Protein AF-A0A3N5WS28-F1 (afdb_monomer)

pLDDT: mean 91.76, std 9.55, range [52.03, 98.69]

Solvent-accessible surface area (backbone atoms only — not comparable to full-atom values): 15129 Å² total; per-residue (Å²): 133,79,56,65,75,48,49,51,55,49,41,41,44,72,74,66,60,44,52,56,59,58,51,8,62,78,66,76,48,53,44,72,55,41,54,57,47,50,54,53,36,52,54,52,48,56,50,42,40,65,71,79,34,36,69,59,28,30,76,72,63,78,34,68,86,68,64,78,63,69,38,82,43,96,45,47,24,65,53,67,34,81,46,50,20,30,33,35,80,40,80,55,82,99,65,24,27,41,38,33,26,34,62,82,78,32,72,53,89,85,51,65,73,47,71,48,59,38,79,29,62,54,47,30,71,70,39,66,88,55,87,50,70,66,66,37,50,54,49,47,30,51,53,48,31,55,53,52,50,52,22,51,75,67,43,34,40,61,33,65,75,81,55,50,83,25,61,56,41,74,41,70,55,88,62,82,59,96,41,97,73,52,63,50,41,29,40,41,37,55,31,94,86,76,71,51,67,52,72,44,38,49,65,54,55,51,54,19,34,70,63,46,46,48,52,39,69,78,31,48,41,14,28,45,50,78,71,40,82,45,77,53,97,92,36,65,22,32,40,36,41,39,37,28,69,92,54,90,47,38,34,39,40,32,18,37,65,86,58,63,48,76,79,46,78,50,56,82,51,93,128

Sequence (271 aa):
CLPEQTAQLLVERYIHESAPAEIAEKMGLKTGAVAVRLQRARLSLRRLLRTHLQAEAQAFGLLPLESSAWEETRIWCPTCGQGRLLGLYHKAPPDPRFALRCPHCHPDLETIMAGVDLALPYYASLLGSVKTYRPAYNRLLTGLAAFYSQALQTRSAGCLACGRPVVIHVTRQAERPRSPVQEPIGIRIHCSACDWATNTSLRGLVMALPEAQRFWRENPRMRAHPAQEIEFQGAPAYITRLESLPGAAEMAVISRRDTLAPVSVQANVPL

Foldseek 3Di:
DDPPLLVVLCCCCPVVVDDLVVSCVVVVHDSVVSVVSPVVSVVVVVVCCVPPVVVVCLVVVVDPVDDLDQQFAPFQDQAQLPGTWGWRAACDPPWGKTFIADCVQPVDPVDTPDMDGCVQPQLCVQCVPPDGNPVSVLSVLQVVLVQLQVCLVVQWGQDSRPGDIWGKDFFQQPDDDPGPNDARTWIKIADPPPRDIDIDHLVSNVCSDPVNVVLCVVQSRKHKDHWDWDQDPNAIWIKIKIARPVDGKIKIWIAGPRRSHTDDIDIPDDD

Nearest PDB structures (foldseek):
  5l33-assembly1_A  TM=4.127E-01  e=1.079E+00  synthetic construct
  8chu-assembly1_B  TM=4.804E-01  e=2.032E+00  Homo sapiens
  5boi-assembly1_A  TM=3.311E-01  e=1.358E+00  Priestia megaterium QM B1551
  2lex-assembly1_A  TM=5.030E-01  e=3.219E+00  Arabidopsis thaliana
  1omo-assembly1_A  TM=3.588E-01  e=4.815E+00  Archaeoglobus fulgidus

Structure (mmCIF, N/CA/C/O backbone):
data_AF-A0A3N5WS28-F1
#
_entry.id   AF-A0A3N5WS28-F1
#
loop_
_atom_site.group_PDB
_atom_site.id
_atom_site.type_symbol
_atom_site.label_atom_id
_atom_site.label_alt_id
_atom_site.label_comp_id
_atom_site.label_asym_id
_atom_site.label_entity_id
_atom_site.label_seq_id
_atom_site.pdbx_PDB_ins_code
_atom_site.Cartn_x
_atom_site.Cartn_y
_atom_site.Cartn_z
_atom_site.occupancy
_atom_site.B_iso_or_equiv
_atom_site.auth_seq_id
_atom_site.auth_comp_id
_atom_site.auth_asym_id
_atom_site.auth_atom_id
_atom_site.pdbx_PDB_model_num
ATOM 1 N N . CYS A 1 1 ? 32.652 -5.798 -7.031 1.00 79.75 1 CYS A N 1
ATOM 2 C CA . CYS A 1 1 ? 32.792 -7.122 -7.674 1.00 79.75 1 CYS A CA 1
ATOM 3 C C . CYS A 1 1 ? 32.136 -8.203 -6.820 1.00 79.75 1 CYS A C 1
ATOM 5 O O . CYS A 1 1 ? 32.148 -8.080 -5.599 1.00 79.75 1 CYS A O 1
ATOM 7 N N . LEU A 1 2 ? 31.527 -9.218 -7.444 1.00 87.00 2 LEU A N 1
ATOM 8 C CA . LEU A 1 2 ? 31.035 -10.412 -6.743 1.00 87.00 2 LEU A CA 1
ATOM 9 C C . LEU A 1 2 ? 32.231 -11.269 -6.291 1.00 87.00 2 LEU A C 1
ATOM 11 O O . LEU A 1 2 ? 33.174 -11.397 -7.070 1.00 87.00 2 LEU A O 1
ATOM 15 N N . PRO A 1 3 ? 32.214 -11.870 -5.087 1.00 93.50 3 PRO A N 1
ATOM 16 C CA . PRO A 1 3 ? 33.228 -12.848 -4.701 1.00 93.50 3 PRO A CA 1
ATOM 17 C C . PRO A 1 3 ? 33.232 -14.040 -5.663 1.00 93.50 3 PRO A C 1
ATOM 19 O O . PRO A 1 3 ? 32.162 -14.501 -6.063 1.00 93.50 3 PRO A O 1
ATOM 22 N N . GLU A 1 4 ? 34.407 -14.581 -5.974 1.00 94.19 4 GLU A N 1
ATOM 23 C CA . GLU A 1 4 ? 34.592 -15.664 -6.952 1.00 94.19 4 GLU A CA 1
ATOM 24 C C . GLU A 1 4 ? 33.700 -16.881 -6.666 1.00 94.19 4 GLU A C 1
ATOM 26 O O . GLU A 1 4 ? 32.927 -17.307 -7.519 1.00 94.19 4 GLU A O 1
ATOM 31 N N . GLN A 1 5 ? 33.670 -17.350 -5.414 1.00 94.00 5 GLN A N 1
ATOM 32 C CA . GLN A 1 5 ? 32.790 -18.452 -5.003 1.00 94.00 5 GLN A CA 1
ATOM 33 C C . GLN A 1 5 ? 31.296 -18.147 -5.216 1.00 94.00 5 GLN A C 1
ATOM 35 O O . GLN A 1 5 ? 30.502 -19.053 -5.448 1.00 94.00 5 GLN A O 1
ATOM 40 N N . THR A 1 6 ? 30.886 -16.878 -5.118 1.00 93.50 6 THR A N 1
ATOM 41 C CA . THR A 1 6 ? 29.493 -16.460 -5.358 1.00 93.50 6 THR A CA 1
ATOM 42 C C . THR A 1 6 ? 29.181 -16.426 -6.853 1.00 93.50 6 THR A C 1
ATOM 44 O O . THR A 1 6 ? 28.080 -16.806 -7.250 1.00 93.50 6 THR A O 1
ATOM 47 N N . ALA A 1 7 ? 30.141 -15.991 -7.674 1.00 94.62 7 ALA A N 1
ATOM 48 C CA . ALA A 1 7 ? 30.024 -15.998 -9.128 1.00 94.62 7 ALA A CA 1
ATOM 49 C C . ALA A 1 7 ? 29.949 -17.433 -9.671 1.00 94.62 7 ALA A C 1
ATOM 51 O O . ALA A 1 7 ? 29.009 -17.741 -10.400 1.00 94.62 7 ALA A O 1
ATOM 52 N N . GLN A 1 8 ? 30.842 -18.327 -9.227 1.00 96.94 8 GLN A N 1
ATOM 53 C CA . GLN A 1 8 ? 30.841 -19.742 -9.622 1.00 96.94 8 GLN A CA 1
ATOM 54 C C . GLN A 1 8 ? 29.490 -20.407 -9.332 1.00 96.94 8 GLN A C 1
ATOM 56 O O . GLN A 1 8 ? 28.931 -21.106 -10.166 1.00 96.94 8 GLN A O 1
ATOM 61 N N . LEU A 1 9 ? 28.912 -20.118 -8.167 1.00 97.06 9 LEU A N 1
ATOM 62 C CA . LEU A 1 9 ? 27.634 -20.678 -7.733 1.00 97.06 9 LEU A CA 1
ATOM 63 C C . LEU A 1 9 ? 26.455 -20.201 -8.612 1.00 97.06 9 LEU A C 1
ATOM 65 O O . LEU A 1 9 ? 25.509 -20.955 -8.847 1.00 97.06 9 LEU A O 1
ATOM 69 N N . LEU A 1 10 ? 26.514 -18.971 -9.140 1.00 95.94 10 LEU A N 1
ATOM 70 C CA . LEU A 1 10 ? 25.556 -18.473 -10.135 1.00 95.94 10 LEU A CA 1
ATOM 71 C C . LEU A 1 10 ? 25.775 -19.116 -11.511 1.00 95.94 10 LEU A C 1
ATOM 73 O O . LEU A 1 10 ? 24.789 -19.476 -12.150 1.00 95.94 10 LEU A O 1
ATOM 77 N N . VAL A 1 11 ? 27.031 -19.292 -11.937 1.00 96.88 11 VAL A N 1
ATOM 78 C CA . VAL A 1 11 ? 27.392 -19.946 -13.208 1.00 96.88 11 VAL A CA 1
ATOM 79 C C . VAL A 1 11 ? 26.905 -21.393 -13.230 1.00 96.88 11 VAL A C 1
ATOM 81 O O . VAL A 1 11 ? 26.148 -21.762 -14.124 1.00 96.88 11 VAL A O 1
ATOM 84 N N . GLU A 1 12 ? 27.223 -22.187 -12.207 1.00 97.62 12 GLU A N 1
ATOM 85 C CA . GLU A 1 12 ? 26.754 -23.576 -12.110 1.00 97.62 12 GLU A CA 1
ATOM 86 C C . GLU A 1 12 ? 25.227 -23.667 -12.195 1.00 97.62 12 GLU A C 1
ATOM 88 O O . GLU A 1 12 ? 24.684 -24.517 -12.895 1.00 97.62 12 GLU A O 1
ATOM 93 N N . ARG A 1 13 ? 24.510 -22.758 -11.522 1.00 97.31 13 ARG A N 1
ATOM 94 C CA . ARG A 1 13 ? 23.047 -22.821 -11.489 1.00 97.31 13 ARG A CA 1
ATOM 95 C C . ARG A 1 13 ? 22.374 -22.368 -12.782 1.00 97.31 13 ARG A C 1
ATOM 97 O O . ARG A 1 13 ? 21.308 -22.890 -13.097 1.00 97.31 13 ARG A O 1
ATOM 104 N N . TYR A 1 14 ? 22.905 -21.349 -13.448 1.00 94.00 14 TYR A N 1
ATOM 105 C CA . TYR A 1 14 ? 22.198 -20.650 -14.529 1.00 94.00 14 TYR A CA 1
ATOM 106 C C . TYR A 1 14 ? 22.827 -20.803 -15.907 1.00 94.00 14 TYR A C 1
ATOM 108 O O . TYR A 1 14 ? 22.150 -20.542 -16.893 1.00 94.00 14 TYR A O 1
ATOM 116 N N . ILE A 1 15 ? 24.096 -21.198 -15.972 1.00 95.69 15 ILE A N 1
ATOM 117 C CA . ILE A 1 15 ? 24.800 -21.480 -17.224 1.00 95.69 15 ILE A CA 1
ATOM 118 C C . ILE A 1 15 ? 24.926 -22.990 -17.418 1.00 95.69 15 ILE A C 1
ATOM 120 O O . ILE A 1 15 ? 24.654 -23.490 -18.501 1.00 95.69 15 ILE A O 1
ATOM 124 N N . HIS A 1 16 ? 25.291 -23.727 -16.364 1.00 96.81 16 HIS A N 1
ATOM 125 C CA . HIS A 1 16 ? 25.385 -25.193 -16.409 1.00 96.81 16 HIS A CA 1
ATOM 126 C C . HIS A 1 16 ? 24.110 -25.907 -15.945 1.00 96.81 16 HIS A C 1
ATOM 128 O O . HIS A 1 16 ? 24.089 -27.132 -15.893 1.00 96.81 16 HIS A O 1
ATOM 134 N N . GLU A 1 17 ? 23.074 -25.148 -15.572 1.00 96.00 17 GLU A N 1
ATOM 135 C CA . GLU A 1 17 ? 21.758 -25.639 -15.130 1.00 96.00 17 GLU A CA 1
ATOM 136 C C . GLU A 1 17 ? 21.785 -26.685 -13.999 1.00 96.00 17 GLU A C 1
ATOM 138 O O . GLU A 1 17 ? 20.782 -27.349 -13.731 1.00 96.00 17 GLU A O 1
ATOM 143 N N . SER A 1 18 ? 22.898 -26.791 -13.265 1.00 97.56 18 SER A N 1
ATOM 144 C CA . SER A 1 18 ? 23.103 -27.840 -12.268 1.00 97.56 18 SER A CA 1
ATOM 145 C C . SER A 1 18 ? 22.068 -27.757 -11.143 1.00 97.56 18 SER A C 1
ATOM 147 O O . SER A 1 18 ? 21.626 -26.671 -10.715 1.00 97.56 18 SER A O 1
ATOM 149 N N . ALA A 1 19 ? 21.657 -28.918 -10.641 1.00 96.88 19 ALA A N 1
ATOM 150 C CA . ALA A 1 19 ? 20.737 -29.009 -9.519 1.00 96.88 19 ALA A CA 1
ATOM 151 C C . ALA A 1 19 ? 21.426 -28.543 -8.219 1.00 96.88 19 ALA A C 1
ATOM 153 O O . ALA A 1 19 ? 22.633 -28.725 -8.054 1.00 96.88 19 ALA A O 1
ATOM 154 N N . PRO A 1 20 ? 20.694 -27.989 -7.231 1.00 94.44 20 PRO A N 1
ATOM 155 C CA . PRO A 1 20 ? 21.300 -27.549 -5.971 1.00 94.44 20 PRO A CA 1
ATOM 156 C C . PRO A 1 20 ? 22.109 -28.627 -5.233 1.00 94.44 20 PRO A C 1
ATOM 158 O O . PRO A 1 20 ? 23.029 -28.277 -4.501 1.00 94.44 20 PRO A O 1
ATOM 161 N N . ALA A 1 21 ? 21.768 -29.909 -5.408 1.00 97.31 21 ALA A N 1
ATOM 162 C CA . ALA A 1 21 ? 22.507 -31.032 -4.834 1.00 97.31 21 ALA A CA 1
ATOM 163 C C . ALA A 1 21 ? 23.866 -31.253 -5.524 1.00 97.31 21 ALA A C 1
ATOM 165 O O . ALA A 1 21 ? 24.872 -31.388 -4.839 1.00 97.31 21 ALA A O 1
ATOM 166 N N . GLU A 1 22 ? 23.917 -31.184 -6.854 1.00 97.56 22 GLU A N 1
ATOM 167 C CA . GLU A 1 22 ? 25.159 -31.306 -7.636 1.00 97.56 22 GLU A CA 1
ATOM 168 C C . GLU A 1 22 ? 26.108 -30.138 -7.346 1.00 97.56 22 GLU A C 1
ATOM 170 O O . GLU A 1 22 ? 27.308 -30.321 -7.159 1.00 97.56 22 GLU A O 1
ATOM 175 N N . ILE A 1 23 ? 25.561 -28.922 -7.228 1.00 97.69 23 ILE A N 1
ATOM 176 C CA . ILE A 1 23 ? 26.330 -27.736 -6.822 1.00 97.69 23 ILE A CA 1
ATOM 177 C C . ILE A 1 23 ? 26.887 -27.925 -5.405 1.00 97.69 23 ILE A C 1
ATOM 179 O O . ILE A 1 23 ? 28.019 -27.535 -5.121 1.00 97.69 23 ILE A O 1
ATOM 183 N N . ALA A 1 24 ? 26.092 -28.508 -4.502 1.00 97.50 24 ALA A N 1
ATOM 184 C CA . ALA A 1 24 ? 26.508 -28.764 -3.130 1.00 97.50 24 ALA A CA 1
ATOM 185 C C . ALA A 1 24 ? 27.681 -29.748 -3.081 1.00 97.50 24 ALA A C 1
ATOM 187 O O . ALA A 1 24 ? 28.670 -29.464 -2.410 1.00 97.50 24 ALA A O 1
ATOM 188 N N . GLU A 1 25 ? 27.606 -30.837 -3.844 1.00 97.62 25 GLU A N 1
ATOM 189 C CA . GLU A 1 25 ? 28.680 -31.822 -3.974 1.00 97.62 25 GLU A CA 1
ATOM 190 C C . GLU A 1 25 ? 29.955 -31.204 -4.564 1.00 97.62 25 GLU A C 1
ATOM 192 O O . GLU A 1 25 ? 31.001 -31.234 -3.912 1.00 97.62 25 GLU A O 1
ATOM 197 N N . LYS A 1 26 ? 29.860 -30.539 -5.726 1.00 97.12 26 LYS A N 1
ATOM 198 C CA . LYS A 1 26 ? 31.007 -29.891 -6.392 1.00 97.12 26 LYS A CA 1
ATOM 199 C C . LYS A 1 26 ? 31.729 -28.881 -5.499 1.00 97.12 26 LYS A C 1
ATOM 201 O O . LYS A 1 26 ? 32.943 -28.730 -5.591 1.00 97.12 26 LYS A O 1
ATOM 206 N N . MET A 1 27 ? 30.987 -28.158 -4.660 1.00 96.38 27 MET A N 1
ATOM 207 C CA . MET A 1 27 ? 31.533 -27.084 -3.825 1.00 96.38 27 MET A CA 1
ATOM 208 C C . MET A 1 27 ? 31.818 -27.506 -2.374 1.00 96.38 27 MET A C 1
ATOM 210 O O . MET A 1 27 ? 32.196 -26.651 -1.570 1.00 96.38 27 MET A O 1
ATOM 214 N N . GLY A 1 28 ? 31.606 -28.775 -2.004 1.00 96.94 28 GLY A N 1
ATOM 215 C CA . GLY A 1 28 ? 31.769 -29.244 -0.621 1.00 96.94 28 GLY A CA 1
ATOM 216 C C . GLY A 1 28 ? 30.819 -28.560 0.376 1.00 96.94 28 GLY A C 1
ATOM 217 O O . GLY A 1 28 ? 31.188 -28.274 1.516 1.00 96.94 28 GLY A O 1
ATOM 218 N N . LEU A 1 29 ? 29.598 -28.235 -0.056 1.00 96.50 29 LEU A N 1
ATOM 219 C CA . LEU A 1 29 ? 28.574 -27.549 0.733 1.00 96.50 29 LEU A CA 1
ATOM 220 C C . LEU A 1 29 ? 27.401 -28.480 1.057 1.00 96.50 29 LEU A C 1
ATOM 222 O O . LEU A 1 29 ? 27.191 -29.512 0.437 1.00 96.50 29 LEU A O 1
ATOM 226 N N . LYS A 1 30 ? 26.567 -28.074 2.019 1.00 96.44 30 LYS A N 1
ATOM 227 C CA . LYS A 1 30 ? 25.250 -28.696 2.230 1.00 96.44 30 LYS A CA 1
ATOM 228 C C . LYS A 1 30 ? 24.236 -28.103 1.248 1.00 96.44 30 LYS A C 1
ATOM 230 O O . LYS A 1 30 ? 24.216 -26.886 1.063 1.00 96.44 30 LYS A O 1
ATOM 235 N N . THR A 1 31 ? 23.315 -28.906 0.718 1.00 94.00 31 THR A N 1
ATOM 236 C CA . THR A 1 31 ? 22.273 -28.459 -0.233 1.00 94.00 31 THR A CA 1
ATOM 237 C C . THR A 1 31 ? 21.456 -27.266 0.280 1.00 94.00 31 THR A C 1
ATOM 239 O O . THR A 1 31 ? 21.237 -26.294 -0.443 1.00 94.00 31 THR A O 1
ATOM 242 N N . GLY A 1 32 ? 21.078 -27.265 1.565 1.00 85.25 32 GLY A N 1
ATOM 243 C CA . GLY A 1 32 ? 20.394 -26.121 2.184 1.00 85.25 32 GLY A CA 1
ATOM 244 C C . GLY A 1 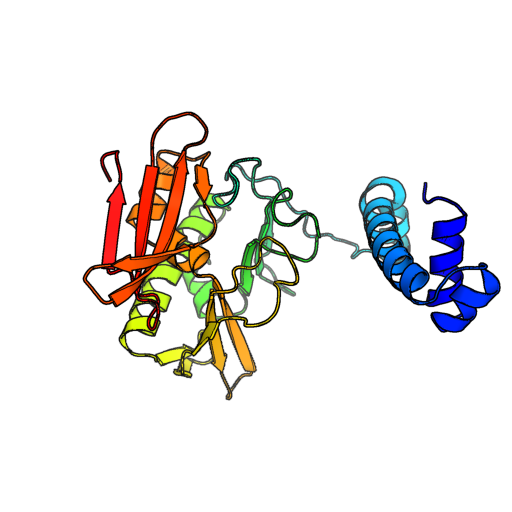32 ? 21.241 -24.838 2.211 1.00 85.25 32 GLY A C 1
ATOM 245 O O . GLY A 1 32 ? 20.713 -23.740 2.041 1.00 85.25 32 GLY A O 1
ATOM 246 N N . ALA A 1 33 ? 22.566 -24.961 2.349 1.00 90.44 33 ALA A N 1
ATOM 247 C CA . ALA A 1 33 ? 23.481 -23.822 2.287 1.00 90.44 33 ALA A CA 1
ATOM 248 C C . ALA A 1 33 ? 23.602 -23.264 0.859 1.00 90.44 33 ALA A C 1
ATOM 250 O O . ALA A 1 33 ? 23.686 -22.044 0.700 1.00 90.44 33 ALA A O 1
ATOM 251 N N . VAL A 1 34 ? 23.546 -24.119 -0.170 1.00 93.19 34 VAL A N 1
ATOM 252 C CA . VAL A 1 34 ? 23.513 -23.692 -1.581 1.00 93.19 34 VAL A CA 1
ATOM 253 C C . VAL A 1 34 ? 22.269 -22.859 -1.872 1.00 93.19 34 VAL A C 1
ATOM 255 O O . VAL A 1 34 ? 22.396 -21.792 -2.463 1.00 93.19 34 VAL A O 1
ATOM 258 N N . ALA A 1 35 ? 21.086 -23.269 -1.402 1.00 83.50 35 ALA A N 1
ATOM 259 C CA . ALA A 1 35 ? 19.848 -22.511 -1.615 1.00 83.50 35 ALA A CA 1
ATOM 260 C C . ALA A 1 35 ? 19.921 -21.087 -1.026 1.00 83.50 35 ALA A C 1
ATOM 262 O O . ALA A 1 35 ? 19.633 -20.102 -1.712 1.00 83.50 35 ALA A O 1
ATOM 263 N N . VAL A 1 36 ? 20.384 -20.963 0.224 1.00 84.88 36 VAL A N 1
ATOM 264 C CA . VAL A 1 36 ? 20.552 -19.658 0.888 1.00 84.88 36 VAL A CA 1
ATOM 265 C C . VAL A 1 36 ? 21.618 -18.809 0.188 1.00 84.88 36 VAL A C 1
ATOM 267 O O . VAL A 1 36 ? 21.424 -17.605 -0.011 1.00 84.88 36 VAL A O 1
ATOM 270 N N . ARG A 1 37 ? 22.745 -19.415 -0.211 1.00 93.12 37 ARG A N 1
ATOM 271 C CA . ARG A 1 37 ? 23.815 -18.709 -0.931 1.00 93.12 37 ARG A CA 1
ATOM 272 C C . ARG A 1 37 ? 23.364 -18.261 -2.318 1.00 93.12 37 ARG A C 1
ATOM 274 O O . ARG A 1 37 ? 23.623 -17.112 -2.650 1.00 93.12 37 ARG A O 1
ATOM 281 N N . LEU A 1 38 ? 22.624 -19.081 -3.068 1.00 90.56 38 LEU A N 1
ATOM 282 C CA . LEU A 1 38 ? 22.014 -18.712 -4.353 1.00 90.56 38 LEU A CA 1
ATOM 283 C C . LEU A 1 38 ? 21.113 -17.486 -4.213 1.00 90.56 38 LEU A C 1
ATOM 285 O O . LEU A 1 38 ? 21.201 -16.555 -5.012 1.00 90.56 38 LEU A O 1
ATOM 289 N N . GLN A 1 39 ? 20.261 -17.460 -3.187 1.00 81.88 39 GLN A N 1
ATOM 290 C CA . GLN A 1 39 ? 19.370 -16.326 -2.948 1.00 81.88 39 GLN A CA 1
ATOM 291 C C . GLN A 1 39 ? 20.161 -15.034 -2.700 1.00 81.88 39 GLN A C 1
ATOM 293 O O . GLN A 1 39 ? 19.891 -14.009 -3.327 1.00 81.88 39 GLN A O 1
ATOM 298 N N . ARG A 1 40 ? 21.173 -15.086 -1.825 1.00 84.56 40 ARG A N 1
ATOM 299 C CA . ARG A 1 40 ? 22.047 -13.933 -1.545 1.00 84.56 40 ARG A CA 1
ATOM 300 C C . ARG A 1 40 ? 22.858 -13.524 -2.777 1.00 84.56 40 ARG A C 1
ATOM 302 O O . ARG A 1 40 ? 22.965 -12.336 -3.061 1.00 84.56 40 ARG A O 1
ATOM 309 N N . ALA A 1 41 ? 23.371 -14.494 -3.532 1.00 89.06 41 ALA A N 1
ATOM 310 C CA . ALA A 1 41 ? 24.133 -14.281 -4.757 1.00 89.06 41 ALA A CA 1
ATOM 311 C C . ALA A 1 41 ? 23.307 -13.538 -5.815 1.00 89.06 41 ALA A C 1
ATOM 313 O O . ALA A 1 41 ? 23.780 -12.550 -6.372 1.00 89.06 41 ALA A O 1
ATOM 314 N N . ARG A 1 42 ? 22.049 -13.947 -6.032 1.00 87.31 42 ARG A N 1
ATOM 315 C CA . ARG A 1 42 ? 21.116 -13.276 -6.955 1.00 87.31 42 ARG A CA 1
ATOM 316 C C . ARG A 1 42 ? 20.869 -11.823 -6.559 1.00 87.31 42 ARG A C 1
ATOM 318 O O . ARG A 1 42 ? 20.880 -10.951 -7.422 1.00 87.31 42 ARG A O 1
ATOM 325 N N . LEU A 1 43 ? 20.673 -11.551 -5.268 1.00 77.19 43 LEU A N 1
ATOM 326 C CA . LEU A 1 43 ? 20.496 -10.184 -4.767 1.00 77.19 43 LEU A CA 1
ATOM 327 C C . LEU A 1 43 ? 21.750 -9.330 -5.001 1.00 77.19 43 LEU A C 1
ATOM 329 O O . LEU A 1 43 ? 21.642 -8.199 -5.477 1.00 77.19 43 LEU A O 1
ATOM 333 N N . SER A 1 44 ? 22.934 -9.878 -4.723 1.00 83.25 44 SER A N 1
ATOM 334 C CA . SER A 1 44 ? 24.210 -9.198 -4.965 1.00 83.25 44 SER A CA 1
ATOM 335 C C . SER A 1 44 ? 24.453 -8.931 -6.453 1.00 83.25 44 SER A C 1
ATOM 337 O O . SER A 1 44 ? 24.845 -7.819 -6.804 1.00 83.25 44 SER A O 1
ATOM 339 N N . LEU A 1 45 ? 24.168 -9.901 -7.333 1.00 89.44 45 LEU A N 1
ATOM 340 C CA . LEU A 1 45 ? 24.268 -9.729 -8.786 1.00 89.44 45 LEU A CA 1
ATOM 341 C C . LEU A 1 45 ? 23.287 -8.665 -9.288 1.00 89.44 45 LEU A C 1
ATOM 343 O O . LEU A 1 45 ? 23.702 -7.751 -9.992 1.00 89.44 45 LEU A O 1
ATOM 347 N N . ARG A 1 46 ? 22.013 -8.719 -8.874 1.00 81.00 46 ARG A N 1
ATOM 348 C CA . ARG A 1 46 ? 21.010 -7.694 -9.220 1.00 81.00 46 ARG A CA 1
ATOM 349 C C . ARG A 1 46 ? 21.462 -6.291 -8.811 1.00 81.00 46 ARG A C 1
ATOM 351 O O . ARG A 1 46 ? 21.269 -5.350 -9.576 1.00 81.00 46 ARG A O 1
ATOM 358 N N . ARG A 1 47 ? 22.061 -6.142 -7.621 1.00 79.81 47 ARG A N 1
ATOM 359 C CA . ARG A 1 47 ? 22.620 -4.860 -7.166 1.00 79.81 47 ARG A CA 1
ATOM 360 C C . ARG A 1 47 ? 23.763 -4.414 -8.079 1.00 79.81 47 ARG A C 1
ATOM 362 O O . ARG A 1 47 ? 23.736 -3.287 -8.551 1.00 79.81 47 ARG A O 1
ATOM 369 N N . LEU A 1 48 ? 24.717 -5.300 -8.360 1.00 86.56 48 LEU A N 1
ATOM 370 C CA . LEU A 1 48 ? 25.902 -4.988 -9.160 1.00 86.56 48 LEU A CA 1
ATOM 371 C C . LEU A 1 48 ? 25.558 -4.619 -10.614 1.00 86.56 48 LEU A C 1
ATOM 373 O O . LEU A 1 48 ? 26.084 -3.624 -11.110 1.00 86.56 48 LEU A O 1
ATOM 377 N N . LEU A 1 49 ? 24.627 -5.347 -11.245 1.00 83.62 49 LEU A N 1
ATOM 378 C CA . LEU A 1 49 ? 24.109 -5.039 -12.586 1.00 83.62 49 LEU A CA 1
ATOM 379 C C . LEU A 1 49 ? 23.453 -3.660 -12.659 1.00 83.62 49 LEU A C 1
ATOM 381 O O . LEU A 1 49 ? 23.473 -3.038 -13.706 1.00 83.62 49 LEU A O 1
ATOM 385 N N . ARG A 1 50 ? 22.866 -3.167 -11.565 1.00 72.12 50 ARG A N 1
ATOM 386 C CA . ARG A 1 50 ? 22.156 -1.880 -11.555 1.00 72.12 50 ARG A CA 1
ATOM 387 C C . ARG A 1 50 ? 22.992 -0.700 -11.077 1.00 72.12 50 ARG A C 1
ATOM 389 O O . ARG A 1 50 ? 22.581 0.425 -11.317 1.00 72.12 50 ARG A O 1
ATOM 396 N N . THR A 1 51 ? 24.103 -0.928 -10.376 1.00 75.81 51 THR A N 1
ATOM 397 C CA . THR A 1 51 ? 24.950 0.164 -9.868 1.00 75.81 51 THR A CA 1
ATOM 398 C C . THR A 1 51 ? 26.234 0.327 -10.662 1.00 75.81 51 THR A C 1
ATOM 400 O O . THR A 1 51 ? 26.552 1.434 -11.072 1.00 75.81 51 THR A O 1
ATOM 403 N N . HIS A 1 52 ? 26.987 -0.755 -10.863 1.00 81.75 52 HIS A N 1
ATOM 404 C CA . HIS A 1 52 ? 28.335 -0.681 -11.432 1.00 81.75 52 HIS A CA 1
ATOM 405 C C . HIS A 1 52 ? 28.399 -1.140 -12.884 1.00 81.75 52 HIS A C 1
ATOM 407 O O . HIS A 1 52 ? 29.268 -0.668 -13.599 1.00 81.75 52 HIS A O 1
ATOM 413 N N . LEU A 1 53 ? 27.501 -2.040 -13.297 1.00 86.94 53 LEU A N 1
ATOM 414 C CA . LEU A 1 53 ? 27.446 -2.580 -14.660 1.00 86.94 53 LEU A CA 1
ATOM 415 C C . LEU A 1 53 ? 26.150 -2.186 -15.384 1.00 86.94 53 LEU A C 1
ATOM 417 O O . LEU A 1 53 ? 25.594 -2.982 -16.136 1.00 86.94 53 LEU A O 1
ATOM 421 N N . GLN A 1 54 ? 25.597 -1.007 -15.082 1.00 78.25 54 GLN A N 1
ATOM 422 C CA . GLN A 1 54 ? 24.290 -0.603 -15.611 1.00 78.25 54 GLN A CA 1
ATOM 423 C C . GLN A 1 54 ? 24.309 -0.485 -17.135 1.00 78.25 54 GLN A C 1
ATOM 425 O O . GLN A 1 54 ? 23.405 -1.003 -17.787 1.00 78.25 54 GLN A O 1
ATOM 430 N N . ALA A 1 55 ? 25.339 0.157 -17.688 1.00 76.38 55 ALA A N 1
ATOM 431 C CA . ALA A 1 55 ? 25.467 0.368 -19.124 1.00 76.38 55 ALA A CA 1
ATOM 432 C C . ALA A 1 55 ? 25.630 -0.965 -19.869 1.00 76.38 55 ALA A C 1
ATOM 434 O O . ALA A 1 55 ? 24.943 -1.213 -20.857 1.00 76.38 55 ALA A O 1
ATOM 435 N N . GLU A 1 56 ? 26.471 -1.863 -19.358 1.00 88.38 56 GLU A N 1
ATOM 436 C CA . GLU A 1 56 ? 26.684 -3.196 -19.917 1.00 88.38 56 GLU A CA 1
ATOM 437 C C . GLU A 1 56 ? 25.411 -4.038 -19.810 1.00 88.38 56 GLU A C 1
ATOM 439 O O . GLU A 1 56 ? 24.966 -4.631 -20.788 1.00 88.38 56 GLU A O 1
ATOM 444 N N . ALA A 1 57 ? 24.768 -4.055 -18.641 1.00 84.00 57 ALA A N 1
ATOM 445 C CA . ALA A 1 57 ? 23.537 -4.807 -18.441 1.00 84.00 57 ALA A CA 1
ATOM 446 C C . ALA A 1 57 ? 22.396 -4.308 -19.345 1.00 84.00 57 ALA A C 1
ATOM 448 O O . ALA A 1 57 ? 21.590 -5.117 -19.802 1.00 84.00 57 ALA A O 1
ATOM 449 N N . GLN A 1 58 ? 22.335 -3.006 -19.637 1.00 78.56 58 GLN A N 1
ATOM 450 C CA . GLN A 1 58 ? 21.415 -2.443 -20.631 1.00 78.56 58 GLN A CA 1
ATOM 451 C C . GLN A 1 58 ? 21.798 -2.842 -22.061 1.00 78.56 58 GLN A C 1
ATOM 453 O O . GLN A 1 58 ? 20.929 -3.268 -22.819 1.00 78.56 58 GLN A O 1
ATOM 458 N N . ALA A 1 59 ? 23.084 -2.773 -22.417 1.00 83.69 59 ALA A N 1
ATOM 459 C CA . ALA A 1 59 ? 23.580 -3.162 -23.738 1.00 83.69 59 ALA A CA 1
ATOM 460 C C . ALA A 1 59 ? 23.292 -4.638 -24.064 1.00 83.69 59 ALA A C 1
ATOM 462 O O . ALA A 1 59 ? 22.998 -4.975 -25.208 1.00 83.69 59 ALA A O 1
ATOM 463 N N . PHE A 1 60 ? 23.313 -5.509 -23.052 1.00 83.81 60 PHE A N 1
ATOM 464 C CA . PHE A 1 60 ? 22.969 -6.927 -23.181 1.00 83.81 60 PHE A CA 1
ATOM 465 C C . PHE A 1 60 ? 21.472 -7.233 -22.986 1.00 83.81 60 PHE A C 1
ATOM 467 O O . PHE A 1 60 ? 21.094 -8.402 -22.941 1.00 83.81 60 PHE A O 1
ATOM 474 N N . GLY A 1 61 ? 20.608 -6.222 -22.825 1.00 76.00 61 GLY A N 1
ATOM 475 C CA . GLY A 1 61 ? 19.167 -6.416 -22.607 1.00 76.00 61 GLY A CA 1
ATOM 476 C C . GLY A 1 61 ? 18.808 -7.115 -21.286 1.00 76.00 61 GLY A C 1
ATOM 477 O O . GLY A 1 61 ? 17.676 -7.555 -21.102 1.00 76.00 61 GLY A O 1
ATOM 478 N N . LEU A 1 62 ? 19.758 -7.217 -20.350 1.00 78.69 62 LEU A N 1
ATOM 479 C CA . LEU A 1 62 ? 19.555 -7.778 -19.007 1.00 78.69 62 LEU A CA 1
ATOM 480 C C . LEU A 1 62 ? 18.814 -6.799 -18.092 1.00 78.69 62 LEU A C 1
ATOM 482 O O . LEU A 1 62 ? 18.176 -7.200 -17.114 1.00 78.69 62 LEU A O 1
ATOM 486 N N . LEU A 1 63 ? 18.914 -5.508 -18.402 1.00 70.56 63 LEU A N 1
ATOM 487 C CA . LEU A 1 63 ? 18.077 -4.454 -17.854 1.00 70.56 63 LEU A CA 1
ATOM 488 C C . LEU A 1 63 ? 17.306 -3.794 -19.001 1.00 70.56 63 LEU A C 1
ATOM 490 O O . LEU A 1 63 ? 17.889 -3.568 -20.061 1.00 70.56 63 LEU A O 1
ATOM 494 N N . PRO A 1 64 ? 16.018 -3.459 -18.809 1.00 60.91 64 PRO A N 1
ATOM 495 C CA . PRO A 1 64 ? 15.270 -2.710 -19.810 1.00 60.91 64 PRO A CA 1
ATOM 496 C C . PRO A 1 64 ? 15.994 -1.393 -20.137 1.00 60.91 64 PRO A C 1
ATOM 498 O O . PRO A 1 64 ? 16.455 -0.690 -19.232 1.00 60.91 64 PRO A O 1
ATOM 501 N N . LEU A 1 65 ? 16.097 -1.096 -21.439 1.00 54.22 65 LEU A N 1
ATOM 502 C CA . LEU A 1 65 ? 16.844 0.039 -22.006 1.00 54.22 65 LEU A CA 1
ATOM 503 C C . LEU A 1 65 ? 16.320 1.410 -21.561 1.00 54.22 65 LEU A C 1
ATOM 505 O O . LEU A 1 65 ? 17.051 2.388 -21.604 1.00 54.22 65 LEU A O 1
ATOM 509 N N . GLU A 1 66 ? 15.119 1.462 -21.002 1.00 52.38 66 GLU A N 1
ATOM 510 C CA . GLU A 1 66 ? 14.652 2.580 -20.202 1.00 52.38 66 GLU A CA 1
ATOM 511 C C . GLU A 1 66 ? 14.076 2.016 -18.910 1.00 52.38 66 GLU A C 1
ATOM 513 O O . GLU A 1 66 ? 12.921 1.598 -18.824 1.00 52.38 66 GLU A O 1
ATOM 518 N N . SER A 1 67 ? 14.892 1.981 -17.858 1.00 52.03 67 SER A N 1
ATOM 519 C CA . SER A 1 67 ? 14.315 2.030 -16.527 1.00 52.03 67 SER A CA 1
ATOM 520 C C . SER A 1 67 ? 13.539 3.340 -16.467 1.00 52.03 67 SER A C 1
ATOM 522 O O . SER A 1 67 ? 14.158 4.400 -16.421 1.00 52.03 67 SER A O 1
ATOM 524 N N . SER A 1 68 ? 12.212 3.283 -16.474 1.00 56.88 68 SER A N 1
ATOM 525 C CA . SER A 1 68 ? 11.365 4.331 -15.913 1.00 56.88 68 SER A CA 1
ATOM 526 C C . SER A 1 68 ? 11.970 4.696 -14.558 1.00 56.88 68 SER A C 1
ATOM 528 O O . SER A 1 68 ? 11.872 3.910 -13.605 1.00 56.88 68 SER A O 1
ATOM 530 N N . ALA A 1 69 ? 12.758 5.771 -14.536 1.00 76.06 69 ALA A N 1
ATOM 531 C CA . ALA A 1 69 ? 13.695 6.010 -13.461 1.00 76.06 69 ALA A CA 1
ATOM 532 C C . ALA A 1 69 ? 12.864 6.211 -12.205 1.00 76.06 69 ALA A C 1
ATOM 534 O O . ALA A 1 69 ? 11.985 7.064 -12.154 1.00 76.06 69 ALA A O 1
ATOM 535 N N . TRP A 1 70 ? 13.083 5.361 -11.212 1.00 89.56 70 TRP A N 1
ATOM 536 C CA . TRP A 1 70 ? 12.549 5.621 -9.893 1.00 89.56 70 TRP A CA 1
ATOM 537 C C . TRP A 1 70 ? 13.122 6.965 -9.435 1.00 89.56 70 TRP A C 1
ATOM 539 O O . TRP A 1 70 ? 14.319 7.071 -9.179 1.00 89.56 70 TRP A O 1
ATOM 549 N N . GLU A 1 71 ? 12.282 7.987 -9.361 1.00 93.75 71 GLU A N 1
ATOM 550 C CA . GLU A 1 71 ? 12.671 9.343 -8.986 1.00 93.75 71 GLU A CA 1
ATOM 551 C C . GLU A 1 71 ? 12.503 9.532 -7.482 1.00 93.75 71 GLU A C 1
ATOM 553 O O . GLU A 1 71 ? 11.477 9.161 -6.908 1.00 93.75 71 GLU A O 1
ATOM 558 N N . GLU A 1 72 ? 13.478 10.146 -6.815 1.00 95.62 72 GLU A N 1
ATOM 559 C CA . GLU A 1 72 ? 13.295 10.525 -5.417 1.00 95.62 72 GLU A CA 1
ATOM 560 C C . GLU A 1 72 ? 12.219 11.614 -5.302 1.00 95.62 72 GLU A C 1
ATOM 562 O O . GLU A 1 72 ? 12.325 12.709 -5.855 1.00 95.62 72 GLU A O 1
ATOM 567 N N . THR A 1 73 ? 11.162 11.321 -4.552 1.00 97.56 73 THR A N 1
ATOM 568 C CA . THR A 1 73 ? 10.078 12.271 -4.299 1.00 97.56 73 THR A CA 1
ATOM 569 C C . THR A 1 73 ? 10.360 13.097 -3.043 1.00 97.56 73 THR A C 1
ATOM 571 O O . THR A 1 73 ? 11.176 12.748 -2.197 1.00 97.56 73 THR A O 1
ATOM 574 N N . ARG A 1 74 ? 9.595 14.171 -2.824 1.00 97.19 74 ARG A N 1
ATOM 575 C CA . ARG A 1 74 ? 9.607 14.907 -1.540 1.00 97.19 74 ARG A CA 1
ATOM 576 C C . ARG A 1 74 ? 8.748 14.250 -0.450 1.00 97.19 74 ARG A C 1
ATOM 578 O O . ARG A 1 74 ? 8.518 14.854 0.595 1.00 97.19 74 ARG A O 1
ATOM 585 N N . ILE A 1 75 ? 8.212 13.058 -0.706 1.00 98.06 75 ILE A N 1
ATOM 586 C CA . ILE A 1 75 ? 7.271 12.373 0.177 1.00 98.06 75 ILE A CA 1
ATOM 587 C C . ILE A 1 75 ? 8.070 11.501 1.139 1.00 98.06 75 ILE A C 1
ATOM 589 O O . ILE A 1 75 ? 8.732 10.565 0.709 1.00 98.06 75 ILE A O 1
ATOM 593 N N . TRP A 1 76 ? 8.008 11.777 2.437 1.00 98.19 76 TRP A N 1
ATOM 594 C CA . TRP A 1 76 ? 8.560 10.871 3.445 1.00 98.19 76 TRP A CA 1
ATOM 595 C C . TRP A 1 76 ? 7.727 9.593 3.534 1.00 98.19 76 TRP A C 1
ATOM 597 O O . TRP A 1 76 ? 6.502 9.637 3.419 1.00 98.19 76 TRP A O 1
ATOM 607 N N . CYS A 1 77 ? 8.383 8.449 3.731 1.00 97.75 77 CYS A N 1
ATOM 608 C CA . CYS A 1 77 ? 7.686 7.176 3.853 1.00 97.75 77 CYS A CA 1
ATOM 609 C C . CYS A 1 77 ? 6.768 7.174 5.088 1.00 97.75 77 CYS A C 1
ATOM 611 O O . CYS A 1 77 ? 7.290 7.243 6.200 1.00 97.75 77 CYS A O 1
ATOM 613 N N . PRO A 1 78 ? 5.441 7.000 4.930 1.00 96.19 78 PRO A N 1
ATOM 614 C CA . PRO A 1 78 ? 4.513 6.990 6.062 1.00 96.19 78 PRO A CA 1
ATOM 615 C C . PRO A 1 78 ? 4.609 5.710 6.908 1.00 96.19 78 PRO A C 1
ATOM 617 O O . PRO A 1 78 ? 3.978 5.608 7.952 1.00 96.19 78 PRO A O 1
ATOM 620 N N . THR A 1 79 ? 5.373 4.710 6.455 1.00 95.06 79 THR A N 1
ATOM 621 C CA . THR A 1 79 ? 5.604 3.478 7.216 1.00 95.06 79 THR A CA 1
ATOM 622 C C . THR A 1 79 ? 6.779 3.617 8.176 1.00 95.06 79 THR A C 1
ATOM 624 O O . THR A 1 79 ? 6.630 3.306 9.350 1.00 95.06 79 THR A O 1
ATOM 627 N N . CYS A 1 80 ? 7.952 4.056 7.713 1.00 96.31 80 CYS A N 1
ATOM 628 C CA . CYS A 1 80 ? 9.151 4.077 8.559 1.00 96.31 80 CYS A CA 1
ATOM 629 C C . CYS A 1 80 ? 9.636 5.476 8.942 1.00 96.31 80 CYS A C 1
ATOM 631 O O . CYS A 1 80 ? 10.405 5.587 9.892 1.00 96.31 80 CYS A O 1
ATOM 633 N N . GLY A 1 81 ? 9.287 6.512 8.173 1.00 96.50 81 GLY A N 1
ATOM 634 C CA . GLY A 1 81 ? 9.795 7.877 8.346 1.00 96.50 81 GLY A CA 1
ATOM 635 C C . GLY A 1 81 ? 11.308 8.051 8.129 1.00 96.50 81 GLY A C 1
ATOM 636 O O . GLY A 1 81 ? 11.818 9.159 8.287 1.00 96.50 81 GLY A O 1
ATOM 637 N N . GLN A 1 82 ? 12.027 6.984 7.754 1.00 95.94 82 GLN A N 1
ATOM 638 C CA . GLN A 1 82 ? 13.494 6.957 7.641 1.00 95.94 82 GLN A CA 1
ATOM 639 C C . GLN A 1 82 ? 14.022 7.539 6.331 1.00 95.94 82 GLN A C 1
ATOM 641 O O . GLN A 1 82 ? 15.144 8.027 6.284 1.00 95.94 82 GLN A O 1
ATOM 646 N N . GLY A 1 83 ? 13.215 7.522 5.270 1.00 95.56 83 GLY A N 1
ATOM 647 C CA . GLY A 1 83 ? 13.625 8.036 3.970 1.00 95.56 83 GLY A CA 1
ATOM 648 C C . GLY A 1 83 ? 12.455 8.527 3.137 1.00 95.56 83 GLY A C 1
ATOM 649 O O . GLY A 1 83 ? 11.282 8.289 3.455 1.00 95.56 83 GLY A O 1
ATOM 650 N N . ARG A 1 84 ? 12.792 9.216 2.052 1.00 97.81 84 ARG A N 1
ATOM 651 C CA . ARG A 1 84 ? 11.832 9.624 1.031 1.00 97.81 84 ARG A CA 1
ATOM 652 C C . ARG A 1 84 ? 11.436 8.443 0.153 1.00 97.81 84 ARG A C 1
ATOM 654 O O . ARG A 1 84 ? 12.188 7.483 -0.018 1.00 97.81 84 ARG A O 1
ATOM 661 N N . LEU A 1 85 ? 10.219 8.500 -0.367 1.00 97.75 85 LEU A N 1
ATOM 662 C CA . LEU A 1 85 ? 9.721 7.536 -1.330 1.00 97.75 85 LEU A CA 1
ATOM 663 C C . LEU A 1 85 ? 10.364 7.798 -2.685 1.00 97.75 85 LEU A C 1
ATOM 665 O O . LEU A 1 85 ? 10.494 8.948 -3.105 1.00 97.75 85 LEU A O 1
ATOM 669 N N . LEU A 1 86 ? 10.691 6.716 -3.372 1.00 96.94 86 LEU A N 1
ATOM 670 C CA . LEU A 1 86 ? 10.934 6.709 -4.798 1.00 96.94 86 LEU A CA 1
ATOM 671 C C . LEU A 1 86 ? 9.589 6.599 -5.517 1.00 96.94 86 LEU A C 1
ATOM 673 O O . LEU A 1 86 ? 8.714 5.850 -5.072 1.00 96.94 86 LEU A O 1
ATOM 677 N N . GLY A 1 87 ? 9.427 7.334 -6.607 1.00 96.31 87 GLY A N 1
ATOM 678 C CA . GLY A 1 87 ? 8.224 7.359 -7.419 1.00 96.31 87 GLY A CA 1
ATOM 679 C C . GLY A 1 87 ? 8.494 6.946 -8.854 1.00 96.31 87 GLY A C 1
ATOM 680 O O . GLY A 1 87 ? 9.569 7.180 -9.392 1.00 96.31 87 GLY A O 1
ATOM 681 N N . LEU A 1 88 ? 7.497 6.315 -9.453 1.00 94.31 88 LEU A N 1
ATOM 682 C CA . LEU A 1 88 ? 7.454 5.975 -10.863 1.00 94.31 88 LEU A CA 1
ATOM 683 C C . LEU A 1 88 ? 6.071 6.372 -11.365 1.00 94.31 88 LEU A C 1
ATOM 685 O O . LEU A 1 88 ? 5.064 5.885 -10.848 1.00 94.31 88 LEU A O 1
ATOM 689 N N . TYR A 1 89 ? 6.009 7.305 -12.312 1.00 93.94 89 TYR A N 1
ATOM 690 C CA . TYR A 1 89 ? 4.740 7.813 -12.829 1.00 93.94 89 TYR A CA 1
ATOM 691 C C . TYR A 1 89 ? 4.765 7.890 -14.351 1.00 93.94 89 TYR A C 1
ATOM 693 O O . TYR A 1 89 ? 5.049 8.926 -14.947 1.00 93.94 89 TYR A O 1
ATOM 701 N N . HIS A 1 90 ? 4.432 6.767 -14.975 1.00 91.88 90 HIS A N 1
ATOM 702 C CA . HIS A 1 90 ? 4.337 6.654 -16.418 1.00 91.88 90 HIS A CA 1
ATOM 703 C C . HIS A 1 90 ? 2.869 6.760 -16.827 1.00 91.88 90 HIS A C 1
ATOM 705 O O . HIS A 1 90 ? 2.050 5.968 -16.380 1.00 91.88 90 HIS A O 1
ATOM 711 N N . LYS A 1 91 ? 2.500 7.759 -17.632 1.00 88.56 91 LYS A N 1
ATOM 712 C CA . LYS A 1 91 ? 1.114 7.919 -18.114 1.00 88.56 91 LYS A CA 1
ATOM 713 C C . LYS A 1 91 ? 0.905 7.448 -19.545 1.00 88.56 91 LYS A C 1
ATOM 715 O O . LYS A 1 91 ? -0.234 7.225 -19.940 1.00 88.56 91 LYS A O 1
ATOM 720 N N . ALA A 1 92 ? 1.979 7.379 -20.322 1.00 87.56 92 ALA A N 1
ATOM 721 C CA . ALA A 1 92 ? 1.906 6.979 -21.711 1.00 87.56 92 ALA A CA 1
ATOM 722 C C . ALA A 1 92 ? 1.892 5.442 -21.825 1.00 87.56 92 ALA A C 1
ATOM 724 O O . ALA A 1 92 ? 2.419 4.748 -20.950 1.00 87.56 92 ALA A O 1
ATOM 725 N N . PRO A 1 93 ? 1.293 4.895 -22.895 1.00 85.38 93 PRO A N 1
ATOM 726 C CA . PRO A 1 93 ? 1.507 3.509 -23.294 1.00 85.38 93 PRO A CA 1
ATOM 727 C C . PRO A 1 93 ? 3.003 3.219 -23.538 1.00 85.38 93 PRO A C 1
ATOM 729 O O . PRO A 1 93 ? 3.763 4.145 -23.816 1.00 85.38 93 PRO A O 1
ATOM 732 N N . PRO A 1 94 ? 3.443 1.950 -23.476 1.00 86.00 94 PRO A N 1
ATOM 733 C CA . PRO A 1 94 ? 2.624 0.733 -23.396 1.00 86.00 94 PRO A CA 1
ATOM 734 C C . PRO A 1 94 ? 2.185 0.349 -21.977 1.00 86.00 94 PRO A C 1
ATOM 736 O O . PRO A 1 94 ? 1.407 -0.583 -21.812 1.00 86.00 94 PRO A O 1
ATOM 739 N N . ASP A 1 95 ? 2.683 1.042 -20.957 1.00 87.50 95 ASP A N 1
ATOM 740 C CA . ASP A 1 95 ? 2.604 0.584 -19.572 1.00 87.50 95 ASP A CA 1
ATOM 741 C C . ASP A 1 95 ? 2.335 1.757 -18.616 1.00 87.50 95 ASP A C 1
ATOM 743 O O . ASP A 1 95 ? 3.234 2.210 -17.892 1.00 87.50 95 ASP A O 1
ATOM 747 N N . PRO A 1 96 ? 1.113 2.315 -18.657 1.00 92.31 96 PRO A N 1
ATOM 748 C CA . PRO A 1 96 ? 0.762 3.456 -17.840 1.00 92.31 96 PRO A CA 1
ATOM 749 C C . PRO A 1 96 ? 0.556 2.991 -16.390 1.00 92.31 96 PRO A C 1
ATOM 751 O O . PRO A 1 96 ? -0.363 2.244 -16.068 1.00 92.31 96 PRO A O 1
ATOM 754 N N . ARG A 1 97 ? 1.410 3.448 -15.476 1.00 94.31 97 ARG A N 1
ATOM 755 C CA . ARG A 1 97 ? 1.387 3.059 -14.063 1.00 94.31 97 ARG A CA 1
ATOM 756 C C . ARG A 1 97 ? 1.835 4.188 -13.143 1.00 94.31 97 ARG A C 1
ATOM 758 O O . ARG A 1 97 ? 2.690 5.010 -13.480 1.00 94.31 97 ARG A O 1
ATOM 765 N N . PHE A 1 98 ? 1.285 4.184 -11.937 1.00 96.12 98 PHE A N 1
ATOM 766 C CA . PHE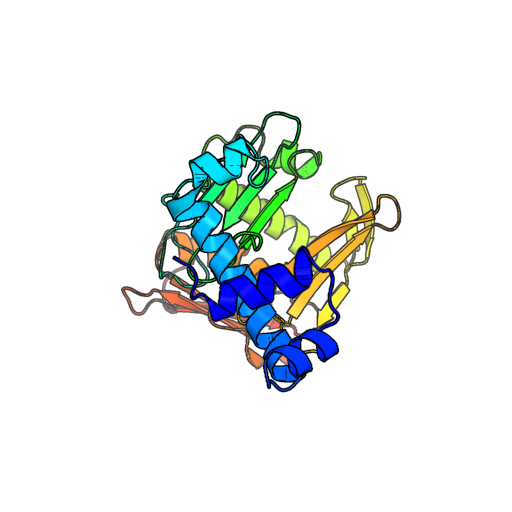 A 1 98 ? 1.764 4.984 -10.815 1.00 96.12 98 PHE A CA 1
ATOM 767 C C . PHE A 1 98 ? 2.250 4.038 -9.724 1.00 96.12 98 PHE A C 1
ATOM 769 O O . PHE A 1 98 ? 1.499 3.166 -9.293 1.00 96.12 98 PHE A O 1
ATOM 776 N N . ALA A 1 99 ? 3.478 4.208 -9.250 1.00 96.25 99 ALA A N 1
ATOM 777 C CA . ALA A 1 99 ? 4.022 3.416 -8.160 1.00 96.25 99 ALA A CA 1
ATOM 778 C C . ALA A 1 99 ? 4.899 4.260 -7.232 1.00 96.25 99 ALA A C 1
ATOM 780 O O . ALA A 1 99 ? 5.583 5.196 -7.643 1.00 96.25 99 ALA A O 1
ATOM 781 N N . LEU A 1 100 ? 4.882 3.897 -5.956 1.00 97.06 100 LEU A N 1
ATOM 782 C CA . LEU A 1 100 ? 5.710 4.439 -4.897 1.00 97.06 100 LEU A CA 1
ATOM 783 C C . LEU A 1 100 ? 6.398 3.298 -4.167 1.00 97.06 100 LEU A C 1
ATOM 785 O O . LEU A 1 100 ? 5.807 2.248 -3.896 1.00 97.06 100 LEU A O 1
ATOM 789 N N . ARG A 1 101 ? 7.644 3.533 -3.779 1.00 95.12 101 ARG A N 1
ATOM 790 C CA . ARG A 1 101 ? 8.464 2.563 -3.064 1.00 95.12 101 ARG A CA 1
ATOM 791 C C . ARG A 1 101 ? 9.299 3.262 -2.007 1.00 95.12 101 ARG A C 1
ATOM 793 O O . ARG A 1 101 ? 9.825 4.343 -2.232 1.00 95.12 101 ARG A O 1
ATOM 800 N N . CYS A 1 102 ? 9.462 2.627 -0.854 1.00 96.00 102 CYS A N 1
ATOM 801 C CA . CYS A 1 102 ? 10.432 3.068 0.141 1.00 96.00 102 CYS A CA 1
ATOM 802 C C . CYS A 1 102 ? 11.676 2.172 0.070 1.00 96.00 102 CYS A C 1
ATOM 804 O O . CYS A 1 102 ? 11.532 0.967 0.284 1.00 96.00 102 CYS A O 1
ATOM 806 N N . PRO A 1 103 ? 12.885 2.719 -0.156 1.00 93.62 103 PRO A N 1
ATOM 807 C CA . PRO A 1 103 ? 14.103 1.912 -0.231 1.00 93.62 103 PRO A CA 1
ATOM 808 C C . PRO A 1 103 ? 14.481 1.259 1.111 1.00 93.62 103 PRO A C 1
ATOM 810 O O . PRO A 1 103 ? 15.174 0.247 1.114 1.00 93.62 103 PRO A O 1
ATOM 813 N N . HIS A 1 104 ? 14.001 1.792 2.242 1.00 92.81 104 HIS A N 1
ATOM 814 C CA . HIS A 1 104 ? 14.248 1.222 3.573 1.00 92.81 104 HIS A CA 1
ATOM 815 C C . HIS A 1 104 ? 13.286 0.082 3.914 1.00 92.81 104 HIS A C 1
ATOM 817 O O . HIS A 1 104 ? 13.715 -0.962 4.394 1.00 92.81 104 HIS A O 1
ATOM 823 N N . CYS A 1 105 ? 11.984 0.264 3.667 1.00 92.50 105 CYS A N 1
ATOM 824 C CA . CYS A 1 105 ? 10.991 -0.782 3.925 1.00 92.50 105 CYS A CA 1
ATOM 825 C C . CYS A 1 105 ? 11.096 -1.923 2.904 1.00 92.50 105 CYS A C 1
ATOM 827 O O . CYS A 1 105 ? 10.933 -3.092 3.237 1.00 92.50 105 CYS A O 1
ATOM 829 N N . HIS A 1 106 ? 11.386 -1.588 1.652 1.00 88.88 106 HIS A N 1
ATOM 830 C CA . HIS A 1 106 ? 11.413 -2.534 0.548 1.00 88.88 106 HIS A CA 1
ATOM 831 C C . HIS A 1 106 ? 12.769 -2.436 -0.153 1.00 88.88 106 HIS A C 1
ATOM 833 O O . HIS A 1 106 ? 12.872 -1.795 -1.200 1.00 88.88 106 HIS A O 1
ATOM 839 N N . PRO A 1 107 ? 13.834 -3.034 0.417 1.00 83.75 107 PRO A N 1
ATOM 840 C CA . PRO A 1 107 ? 15.170 -2.971 -0.175 1.00 83.75 107 PRO A CA 1
ATOM 841 C C . PRO A 1 107 ? 15.234 -3.684 -1.532 1.00 83.75 107 PRO A C 1
ATOM 843 O O . PRO A 1 107 ? 16.042 -3.312 -2.382 1.00 83.75 107 PRO A O 1
ATOM 846 N N . ASP A 1 108 ? 14.350 -4.657 -1.761 1.00 82.69 108 ASP A N 1
ATOM 847 C CA . ASP A 1 108 ? 14.143 -5.257 -3.074 1.00 82.69 108 ASP A CA 1
ATOM 848 C C . ASP A 1 108 ? 13.454 -4.280 -4.042 1.00 82.69 108 ASP A C 1
ATOM 850 O O . ASP A 1 108 ? 12.565 -3.518 -3.659 1.00 82.69 108 ASP A O 1
ATOM 854 N N . LEU A 1 109 ? 13.899 -4.294 -5.299 1.00 78.31 109 LEU A N 1
ATOM 855 C CA . LEU A 1 109 ? 13.530 -3.314 -6.322 1.00 78.31 109 LEU A CA 1
ATOM 856 C C . LEU A 1 109 ? 12.181 -3.613 -6.988 1.00 78.31 109 LEU A C 1
ATOM 858 O O . LEU A 1 109 ? 11.621 -2.721 -7.622 1.00 78.31 109 LEU A O 1
ATOM 862 N N . GLU A 1 110 ? 11.683 -4.843 -6.861 1.00 80.31 110 GLU A N 1
ATOM 863 C CA . GLU A 1 110 ? 10.411 -5.289 -7.443 1.00 80.31 110 GLU A CA 1
ATOM 864 C C . GLU A 1 110 ? 9.244 -5.013 -6.483 1.00 80.31 110 GLU A C 1
ATOM 866 O O . GLU A 1 110 ? 8.099 -4.857 -6.902 1.00 80.31 110 GLU A O 1
ATOM 871 N N . THR A 1 111 ? 9.532 -4.891 -5.185 1.00 85.62 111 THR A N 1
ATOM 872 C CA . THR A 1 111 ? 8.511 -4.657 -4.164 1.00 85.62 111 THR A CA 1
ATOM 873 C C . THR A 1 111 ? 8.132 -3.175 -4.073 1.00 85.62 111 THR A C 1
ATOM 875 O O . THR A 1 111 ? 8.915 -2.339 -3.614 1.00 85.62 111 THR A O 1
ATOM 878 N N . ILE A 1 112 ? 6.899 -2.853 -4.464 1.00 91.62 112 ILE A N 1
ATOM 879 C CA . ILE A 1 112 ? 6.308 -1.515 -4.335 1.00 91.62 112 ILE A CA 1
ATOM 880 C C . ILE A 1 112 ? 5.519 -1.380 -3.027 1.00 91.62 112 ILE A C 1
ATOM 882 O O . ILE A 1 112 ? 4.955 -2.349 -2.526 1.00 91.62 112 ILE A O 1
ATOM 886 N N . MET A 1 113 ? 5.485 -0.168 -2.469 1.00 92.25 113 MET A N 1
ATOM 887 C CA . MET A 1 113 ? 4.707 0.150 -1.263 1.00 92.25 113 MET A CA 1
ATOM 888 C C . MET A 1 113 ? 3.247 0.448 -1.618 1.00 92.25 113 MET A C 1
ATOM 890 O O . MET A 1 113 ? 2.331 0.013 -0.931 1.00 92.25 113 MET A O 1
ATOM 894 N N . ALA A 1 114 ? 3.044 1.214 -2.687 1.00 94.31 114 ALA A N 1
ATOM 895 C CA . ALA A 1 114 ? 1.737 1.545 -3.227 1.00 94.31 114 ALA A CA 1
ATOM 896 C C . ALA A 1 114 ? 1.865 1.655 -4.742 1.00 94.31 114 ALA A C 1
ATOM 898 O O . ALA A 1 114 ? 2.835 2.229 -5.230 1.00 94.31 114 ALA A O 1
ATOM 899 N N . GLY A 1 115 ? 0.901 1.143 -5.493 1.00 94.25 115 GLY A N 1
ATOM 900 C CA . GLY A 1 115 ? 0.868 1.372 -6.927 1.00 94.25 115 GLY A CA 1
ATOM 901 C C . GLY A 1 115 ? -0.435 0.933 -7.555 1.00 94.25 115 GLY A C 1
ATOM 902 O O . GLY A 1 115 ? -1.187 0.152 -6.973 1.00 94.25 115 GLY A O 1
ATOM 903 N N . VAL A 1 116 ? -0.703 1.501 -8.720 1.00 95.81 116 VAL A N 1
ATOM 904 C CA . VAL A 1 116 ? -1.918 1.281 -9.492 1.00 95.81 116 VAL A CA 1
ATOM 905 C C . VAL A 1 116 ? -1.588 1.234 -10.975 1.00 95.81 116 VAL A C 1
ATOM 907 O O . VAL A 1 116 ? -0.729 1.975 -11.462 1.00 95.81 116 VAL A O 1
ATOM 910 N N . ASP A 1 117 ? -2.303 0.362 -11.673 1.00 94.25 117 ASP A N 1
ATOM 911 C CA . ASP A 1 117 ? -2.326 0.306 -13.127 1.00 94.25 117 ASP A CA 1
ATOM 912 C C . ASP A 1 117 ? -3.251 1.413 -13.649 1.00 94.25 117 ASP A C 1
ATOM 914 O O . ASP A 1 117 ? -4.447 1.438 -13.344 1.00 94.25 117 ASP A O 1
ATOM 918 N N . LEU A 1 118 ? -2.687 2.362 -14.395 1.00 95.69 118 LEU A N 1
ATOM 919 C CA . LEU A 1 118 ? -3.433 3.489 -14.953 1.00 95.69 118 LEU A CA 1
ATOM 920 C C . LEU A 1 118 ? -4.149 3.118 -16.256 1.00 95.69 118 LEU A C 1
ATOM 922 O O . LEU A 1 118 ? -4.902 3.946 -16.762 1.00 95.69 118 LEU A O 1
ATOM 926 N N . ALA A 1 119 ? -3.963 1.905 -16.785 1.00 93.94 119 ALA A N 1
ATOM 927 C CA . ALA A 1 119 ? -4.805 1.375 -17.855 1.00 93.94 119 ALA A CA 1
ATOM 928 C C . ALA A 1 119 ? -6.222 1.051 -17.350 1.00 93.94 119 ALA A C 1
ATOM 930 O O . ALA A 1 119 ? -7.166 0.994 -18.139 1.00 93.94 119 ALA A O 1
ATOM 931 N N . LEU A 1 120 ? -6.403 0.878 -16.034 1.00 94.25 120 LEU A N 1
ATOM 932 C CA . LEU A 1 120 ? -7.718 0.642 -15.447 1.00 94.25 120 LEU A CA 1
ATOM 933 C C . LEU A 1 120 ? -8.549 1.939 -15.422 1.00 94.25 120 LEU A C 1
ATOM 935 O O . LEU A 1 120 ? -8.082 2.945 -14.870 1.00 94.25 120 LEU A O 1
ATOM 939 N N . PRO A 1 121 ? -9.808 1.926 -15.918 1.00 93.69 121 PRO A N 1
ATOM 940 C CA . PRO A 1 121 ? -10.633 3.131 -16.039 1.00 93.69 121 PRO A CA 1
ATOM 941 C C . PRO A 1 121 ? -10.783 3.917 -14.733 1.00 93.69 121 PRO A C 1
ATOM 943 O O . PRO A 1 121 ? -10.716 5.148 -14.730 1.00 93.69 121 PRO A O 1
ATOM 946 N N . TYR A 1 122 ? -10.928 3.211 -13.607 1.00 95.81 122 TYR A N 1
ATOM 947 C CA . TYR A 1 122 ? -11.045 3.836 -12.293 1.00 95.81 122 TYR A CA 1
ATOM 948 C C . TYR A 1 122 ? -9.814 4.686 -11.943 1.00 95.81 122 TYR A C 1
ATOM 950 O O . TYR A 1 122 ? -9.951 5.849 -11.562 1.00 95.81 122 TYR A O 1
ATOM 958 N N . TYR A 1 123 ? -8.603 4.141 -12.100 1.00 96.50 123 TYR A N 1
ATOM 959 C CA . TYR A 1 123 ? -7.372 4.848 -11.739 1.00 96.50 123 TYR A CA 1
ATOM 960 C C . TYR A 1 123 ? -6.985 5.915 -12.763 1.00 96.50 123 TYR A C 1
ATOM 962 O O . TYR A 1 123 ? -6.515 6.984 -12.363 1.00 96.50 123 TYR A O 1
ATOM 970 N N . ALA A 1 124 ? -7.259 5.682 -14.051 1.00 95.00 124 ALA A N 1
ATOM 971 C CA . ALA A 1 124 ? -7.151 6.708 -15.087 1.00 95.00 124 ALA A CA 1
ATOM 972 C C . ALA A 1 124 ? -8.006 7.934 -14.737 1.00 95.00 124 ALA A C 1
ATOM 974 O O . ALA A 1 124 ? -7.504 9.060 -14.710 1.00 95.00 124 ALA A O 1
ATOM 975 N N . SER A 1 125 ? -9.278 7.719 -14.382 1.00 95.56 125 SER A N 1
ATOM 976 C CA . SER A 1 125 ? -10.179 8.796 -13.960 1.00 95.56 125 SER A CA 1
ATOM 977 C C . SER A 1 125 ? -9.725 9.452 -12.653 1.00 95.56 125 SER A C 1
ATOM 979 O O . SER A 1 125 ? -9.832 10.672 -12.494 1.00 95.56 125 SER A O 1
ATOM 981 N N . LEU A 1 126 ? -9.218 8.663 -11.703 1.00 96.44 126 LEU A N 1
ATOM 982 C CA . LEU A 1 126 ? -8.784 9.164 -10.401 1.00 96.44 126 LEU A CA 1
ATOM 983 C C . LEU A 1 126 ? -7.527 10.036 -10.509 1.00 96.44 126 LEU A C 1
ATOM 985 O O . LEU A 1 126 ? -7.422 11.026 -9.790 1.00 96.44 126 LEU A O 1
ATOM 989 N N . LEU A 1 127 ? -6.574 9.707 -11.385 1.00 96.75 127 LEU A N 1
ATOM 990 C CA . LEU A 1 127 ? -5.251 10.346 -11.416 1.00 96.75 127 LEU A CA 1
ATOM 991 C C . LEU A 1 127 ? -4.953 11.144 -12.697 1.00 96.75 127 LEU A C 1
ATOM 993 O O . LEU A 1 127 ? -3.948 11.858 -12.740 1.00 96.75 127 LEU A O 1
ATOM 997 N N . GLY A 1 128 ? -5.826 11.098 -13.709 1.00 88.81 128 GLY A N 1
ATOM 998 C CA . GLY A 1 128 ? -5.561 11.589 -15.068 1.00 88.81 128 GLY A CA 1
ATOM 999 C C . GLY A 1 128 ? -4.951 12.992 -15.158 1.00 88.81 128 GLY A C 1
ATOM 1000 O O . GLY A 1 128 ? -3.922 13.184 -15.810 1.00 88.81 128 GLY A O 1
ATOM 1001 N N . SER A 1 129 ? -5.494 13.967 -14.425 1.00 92.06 129 SER A N 1
ATOM 1002 C CA . SER A 1 129 ? -5.012 15.359 -14.448 1.00 92.06 129 SER A CA 1
ATOM 1003 C C . SER A 1 129 ? -3.808 15.643 -13.537 1.00 92.06 129 SER A C 1
ATOM 1005 O O . SER A 1 129 ? -3.204 16.713 -13.620 1.00 92.06 129 SER A O 1
ATOM 1007 N N . VAL A 1 130 ? -3.419 14.710 -12.666 1.00 95.31 130 VAL A N 1
ATOM 1008 C CA . VAL A 1 130 ? -2.435 14.973 -11.610 1.00 95.31 130 VAL A CA 1
ATOM 1009 C C . VAL A 1 130 ? -1.012 14.785 -12.122 1.00 95.31 130 VAL A C 1
ATOM 1011 O O . VAL A 1 130 ? -0.675 13.706 -12.596 1.00 95.31 130 VAL A O 1
ATOM 1014 N N . LYS A 1 131 ? -0.161 15.811 -12.019 1.00 92.44 131 LYS A N 1
ATOM 1015 C CA . LYS A 1 131 ? 1.197 15.800 -12.600 1.00 92.44 131 LYS A CA 1
ATOM 1016 C C . LYS A 1 131 ? 2.317 15.418 -11.631 1.00 92.44 131 LYS A C 1
ATOM 1018 O O . LYS A 1 131 ? 3.408 15.102 -12.075 1.00 92.44 131 LYS A O 1
ATOM 1023 N N . THR A 1 132 ? 2.079 15.474 -10.323 1.00 95.25 132 THR A N 1
ATOM 1024 C CA . THR A 1 132 ? 3.130 15.291 -9.312 1.00 95.25 132 THR A CA 1
ATOM 1025 C C . THR A 1 132 ? 2.778 14.179 -8.328 1.00 95.25 132 THR A C 1
ATOM 1027 O O . THR A 1 132 ? 1.605 13.911 -8.061 1.00 95.25 132 THR A O 1
ATOM 1030 N N . TYR A 1 133 ? 3.802 13.531 -7.763 1.00 97.44 133 TYR A N 1
ATOM 1031 C CA . TYR A 1 133 ? 3.634 12.352 -6.907 1.00 97.44 133 TYR A CA 1
ATOM 1032 C C . TYR A 1 133 ? 2.789 12.608 -5.656 1.00 97.44 133 TYR A C 1
ATOM 1034 O O . TYR A 1 133 ? 1.949 11.785 -5.309 1.00 97.44 133 TYR A O 1
ATOM 1042 N N . ARG A 1 134 ? 2.987 13.742 -4.964 1.00 96.62 134 ARG A N 1
ATOM 1043 C CA . ARG A 1 134 ? 2.319 14.000 -3.674 1.00 96.62 134 ARG A CA 1
ATOM 1044 C C . ARG A 1 134 ? 0.805 14.195 -3.831 1.00 96.62 134 ARG A C 1
ATOM 1046 O O . ARG A 1 134 ? 0.064 13.493 -3.147 1.00 96.62 134 ARG A O 1
ATOM 1053 N N . PRO A 1 135 ? 0.311 15.065 -4.730 1.00 97.12 135 PRO A N 1
ATOM 1054 C CA . PRO A 1 135 ? -1.116 15.143 -5.020 1.00 97.12 135 PRO A CA 1
ATOM 1055 C C . PRO A 1 135 ? -1.688 13.832 -5.572 1.00 97.12 135 PRO A C 1
ATOM 1057 O O . PRO A 1 135 ? -2.813 13.489 -5.220 1.00 97.12 135 PRO A O 1
ATOM 1060 N N . ALA A 1 136 ? -0.929 13.080 -6.385 1.00 97.38 136 ALA A N 1
ATOM 1061 C CA . ALA A 1 136 ? -1.401 11.803 -6.931 1.00 97.38 136 ALA A CA 1
ATOM 1062 C C . ALA A 1 136 ? -1.616 10.783 -5.811 1.00 97.38 136 ALA A C 1
ATOM 1064 O O . ALA A 1 136 ? -2.675 10.171 -5.722 1.00 97.38 136 ALA A O 1
ATOM 1065 N N . TYR A 1 137 ? -0.648 10.675 -4.902 1.00 97.50 137 TYR A N 1
ATOM 1066 C CA . TYR A 1 137 ? -0.736 9.778 -3.762 1.00 97.50 137 TYR A CA 1
ATOM 1067 C C . TYR A 1 137 ? -1.843 10.173 -2.783 1.00 97.50 137 TYR A C 1
ATOM 1069 O O . TYR A 1 137 ? -2.616 9.316 -2.376 1.00 97.50 137 TYR A O 1
ATOM 1077 N N . ASN A 1 138 ? -1.987 11.462 -2.460 1.00 96.44 138 ASN A N 1
ATOM 1078 C CA . ASN A 1 138 ? -3.083 11.931 -1.606 1.00 96.44 138 ASN A CA 1
ATOM 1079 C C . ASN A 1 138 ? -4.452 11.608 -2.224 1.00 96.44 138 ASN A C 1
ATOM 1081 O O . ASN A 1 138 ? -5.336 11.101 -1.541 1.00 96.44 138 ASN A O 1
ATOM 1085 N N . ARG A 1 139 ? -4.623 11.861 -3.528 1.00 97.25 139 ARG A N 1
ATOM 1086 C CA . ARG A 1 139 ? -5.874 11.558 -4.235 1.00 97.25 139 ARG A CA 1
ATOM 1087 C C . ARG A 1 139 ? -6.139 10.056 -4.303 1.00 97.25 139 ARG A C 1
ATOM 1089 O O . ARG A 1 139 ? -7.285 9.642 -4.145 1.00 97.25 139 ARG A O 1
ATOM 1096 N N . LEU A 1 140 ? -5.088 9.254 -4.482 1.00 96.75 140 LEU A N 1
ATOM 1097 C CA . LEU A 1 140 ? -5.167 7.802 -4.398 1.00 96.75 140 LEU A CA 1
ATOM 1098 C C . LEU A 1 140 ? -5.642 7.356 -3.011 1.00 96.75 140 LEU A C 1
ATOM 1100 O O . LEU A 1 140 ? -6.611 6.611 -2.937 1.00 96.75 140 LEU A O 1
ATOM 1104 N N . LEU A 1 141 ? -5.026 7.838 -1.926 1.00 96.75 141 LEU A N 1
ATOM 1105 C CA . LEU A 1 141 ? -5.423 7.491 -0.557 1.00 96.75 141 LEU A CA 1
ATOM 1106 C C . LEU A 1 141 ? -6.887 7.848 -0.281 1.00 96.75 141 LEU A C 1
ATOM 1108 O O . LEU A 1 141 ? -7.627 7.001 0.207 1.00 96.75 141 LEU A O 1
ATOM 1112 N N . THR A 1 142 ? -7.338 9.044 -0.665 1.00 96.50 142 THR A N 1
ATOM 1113 C CA . THR A 1 142 ? -8.747 9.447 -0.517 1.00 96.50 142 THR A CA 1
ATOM 1114 C C . THR A 1 142 ? -9.698 8.558 -1.321 1.00 96.50 142 THR A C 1
ATOM 1116 O O . THR A 1 142 ? -10.720 8.121 -0.795 1.00 96.50 142 THR A O 1
ATOM 1119 N N . GLY A 1 143 ? -9.366 8.253 -2.581 1.00 96.31 143 GLY A N 1
ATOM 1120 C CA . GLY A 1 143 ? -10.185 7.367 -3.414 1.00 96.31 143 GLY A CA 1
ATOM 1121 C C . GLY A 1 143 ? -10.243 5.938 -2.868 1.00 96.31 143 GLY A C 1
ATOM 1122 O O . GLY A 1 143 ? -11.308 5.324 -2.844 1.00 96.31 143 GLY A O 1
ATOM 1123 N N . LEU A 1 144 ? -9.115 5.413 -2.382 1.00 93.81 144 LEU A N 1
ATOM 1124 C CA . LEU A 1 144 ? -9.050 4.096 -1.749 1.00 93.81 144 LEU A CA 1
ATOM 1125 C C . LEU A 1 144 ? -9.804 4.061 -0.417 1.00 93.81 144 LEU A C 1
ATOM 1127 O O . LEU A 1 144 ? -10.430 3.048 -0.127 1.00 93.81 144 LEU A O 1
ATOM 1131 N N . ALA A 1 145 ? -9.797 5.144 0.365 1.00 94.69 145 ALA A N 1
ATOM 1132 C CA . ALA A 1 145 ? -10.557 5.232 1.611 1.00 94.69 145 ALA A CA 1
ATOM 1133 C C . ALA A 1 145 ? -12.057 5.051 1.364 1.00 94.69 145 ALA A C 1
ATOM 1135 O O . ALA A 1 145 ? -12.695 4.226 2.016 1.00 94.69 145 ALA A O 1
A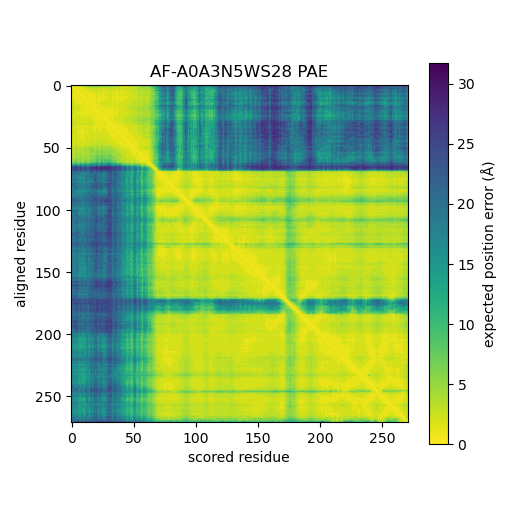TOM 1136 N N . ALA A 1 146 ? -12.602 5.779 0.385 1.00 95.44 146 ALA A N 1
ATOM 1137 C CA . ALA A 1 146 ? -14.007 5.669 0.004 1.00 95.44 146 ALA A CA 1
ATOM 1138 C C . ALA A 1 146 ? -14.336 4.256 -0.499 1.00 95.44 146 ALA A C 1
ATOM 1140 O O . ALA A 1 146 ? -15.267 3.624 0.003 1.00 95.44 146 ALA A O 1
ATOM 1141 N N . PHE A 1 147 ? -13.521 3.739 -1.426 1.00 96.44 147 PHE A N 1
ATOM 1142 C CA . PHE A 1 147 ? -13.693 2.401 -1.987 1.00 96.44 147 PHE A CA 1
ATOM 1143 C C . PHE A 1 147 ? -13.676 1.318 -0.901 1.00 96.44 147 PHE A C 1
ATOM 1145 O O . PHE A 1 147 ? -14.629 0.548 -0.799 1.00 96.44 147 PHE A O 1
ATOM 1152 N N . TYR A 1 148 ? -12.630 1.273 -0.066 1.00 95.56 148 TYR A N 1
ATOM 1153 C CA . TYR A 1 148 ? -12.469 0.232 0.948 1.00 95.56 148 TYR A CA 1
ATOM 1154 C C . TYR A 1 148 ? -13.449 0.367 2.119 1.00 95.56 148 TYR A C 1
ATOM 1156 O O . TYR A 1 148 ? -13.864 -0.649 2.671 1.00 95.56 148 TYR A O 1
ATOM 1164 N N . SER A 1 149 ? -13.866 1.582 2.484 1.00 94.50 149 SER A N 1
ATOM 1165 C CA . SER A 1 149 ? -14.885 1.778 3.523 1.00 94.50 149 SER A CA 1
ATOM 1166 C C . SER A 1 149 ? -16.228 1.172 3.104 1.00 94.50 149 SER A C 1
ATOM 1168 O O . SER A 1 149 ? -16.783 0.336 3.820 1.00 94.50 149 SER A O 1
ATOM 1170 N N . GLN A 1 150 ? -16.707 1.498 1.898 1.00 95.31 150 GLN A N 1
ATOM 1171 C CA . GLN A 1 150 ? -17.948 0.937 1.353 1.00 95.31 150 GLN A CA 1
ATOM 1172 C C . GLN A 1 150 ? -17.861 -0.590 1.197 1.00 95.31 150 GLN A C 1
ATOM 1174 O O . GLN A 1 150 ? -18.773 -1.329 1.581 1.00 95.31 150 GLN A O 1
ATOM 1179 N N . ALA A 1 151 ? -16.733 -1.054 0.668 1.00 95.31 151 ALA A N 1
ATOM 1180 C CA . ALA A 1 151 ? -16.363 -2.456 0.542 1.00 95.31 151 ALA A CA 1
ATOM 1181 C C . ALA A 1 151 ? -16.480 -3.237 1.859 1.00 95.31 151 ALA A C 1
ATOM 1183 O O . ALA A 1 151 ? -17.071 -4.316 1.905 1.00 95.31 151 ALA A O 1
ATOM 1184 N N . LEU A 1 152 ? -15.917 -2.700 2.942 1.00 94.38 152 LEU A N 1
ATOM 1185 C CA . LEU A 1 152 ? -15.933 -3.352 4.249 1.00 94.38 152 LEU A CA 1
ATOM 1186 C C . LEU A 1 152 ? -17.329 -3.380 4.871 1.00 94.38 152 LEU A C 1
ATOM 1188 O O . LEU A 1 152 ? -17.699 -4.389 5.472 1.00 94.38 152 LEU A O 1
ATOM 1192 N N . GLN A 1 153 ? -18.104 -2.308 4.698 1.00 95.00 153 GLN A N 1
ATOM 1193 C CA . GLN A 1 153 ? -19.474 -2.214 5.212 1.00 95.00 153 GLN A CA 1
ATOM 1194 C C . GLN A 1 153 ? -20.419 -3.203 4.524 1.00 95.00 153 GLN A C 1
ATOM 1196 O O . GLN A 1 153 ? -21.217 -3.860 5.184 1.00 95.00 153 GLN A O 1
ATOM 1201 N N . THR A 1 154 ? -20.317 -3.330 3.201 1.00 96.06 154 THR A N 1
ATOM 1202 C CA . THR A 1 154 ? -21.239 -4.150 2.395 1.00 96.06 154 THR A CA 1
ATOM 1203 C C . THR A 1 154 ? -20.713 -5.556 2.100 1.00 96.06 154 THR A C 1
ATOM 1205 O O . THR A 1 154 ? -21.440 -6.377 1.545 1.00 96.06 154 THR A O 1
ATOM 1208 N N . ARG A 1 155 ? -19.447 -5.841 2.445 1.00 95.75 155 ARG A N 1
ATOM 1209 C CA . ARG A 1 155 ? -18.705 -7.063 2.069 1.00 95.75 155 ARG A CA 1
ATOM 1210 C C . ARG A 1 155 ? -18.632 -7.303 0.552 1.00 95.75 155 ARG A C 1
ATOM 1212 O O . ARG A 1 155 ? -18.317 -8.411 0.112 1.00 95.75 155 ARG A O 1
ATOM 1219 N N . SER A 1 156 ? -18.882 -6.264 -0.241 1.00 96.94 156 SER A N 1
ATOM 1220 C CA . SER A 1 156 ? -18.946 -6.300 -1.698 1.00 96.94 156 SER A CA 1
ATOM 1221 C C . SER A 1 156 ? -18.448 -4.979 -2.284 1.00 96.94 156 SER A C 1
ATOM 1223 O O . SER A 1 156 ? -18.549 -3.930 -1.657 1.00 96.94 156 SER A O 1
ATOM 1225 N N . ALA A 1 157 ? -17.900 -5.000 -3.492 1.00 97.00 157 ALA A N 1
ATOM 1226 C CA . ALA A 1 157 ? -17.595 -3.784 -4.245 1.00 97.00 157 ALA A CA 1
ATOM 1227 C C . ALA A 1 157 ? -17.767 -4.022 -5.745 1.00 97.00 157 ALA A C 1
ATOM 1229 O O . ALA A 1 157 ? -17.889 -5.158 -6.191 1.00 97.00 157 ALA A O 1
ATOM 1230 N N . GLY A 1 158 ? -17.752 -2.955 -6.542 1.00 97.56 158 GLY A N 1
ATOM 1231 C CA . GLY A 1 158 ? -17.560 -3.077 -7.986 1.00 97.56 158 GLY A CA 1
ATOM 1232 C C . GLY A 1 158 ? -16.088 -3.341 -8.309 1.00 97.56 158 GLY A C 1
ATOM 1233 O O . GLY A 1 158 ? -15.197 -2.705 -7.746 1.00 97.56 158 GLY A O 1
ATOM 1234 N N . CYS A 1 159 ? -15.814 -4.268 -9.224 1.00 97.25 159 CYS A N 1
ATOM 1235 C CA . CYS A 1 159 ? -14.477 -4.482 -9.765 1.00 97.25 159 CYS A CA 1
ATOM 1236 C C . CYS A 1 159 ? -13.954 -3.190 -10.410 1.00 97.25 159 CYS A C 1
ATOM 1238 O O . CYS A 1 159 ? -14.612 -2.630 -11.285 1.00 97.25 159 CYS A O 1
ATOM 1240 N N . LEU A 1 160 ? -12.747 -2.747 -10.042 1.00 95.56 160 LEU A N 1
ATOM 1241 C CA . LEU A 1 160 ? -12.170 -1.506 -10.581 1.00 95.56 160 LEU A CA 1
ATOM 1242 C C . LEU A 1 160 ? -11.753 -1.607 -12.060 1.00 95.56 160 LEU A C 1
ATOM 1244 O O . LEU A 1 160 ? -11.450 -0.586 -12.676 1.00 95.56 160 LEU A O 1
ATOM 1248 N N . ALA A 1 161 ? -11.746 -2.821 -12.621 1.00 94.94 161 ALA A N 1
ATOM 1249 C CA . ALA A 1 161 ? -11.493 -3.080 -14.035 1.00 94.94 161 ALA A CA 1
ATOM 1250 C C . ALA A 1 161 ? -12.795 -3.182 -14.851 1.00 94.94 161 ALA A C 1
ATOM 1252 O O . ALA A 1 161 ? -12.986 -2.411 -15.785 1.00 94.94 161 ALA A O 1
ATOM 1253 N N . CYS A 1 162 ? -13.702 -4.105 -14.501 1.00 96.81 162 CYS A N 1
ATOM 1254 C CA . CYS A 1 162 ? -14.897 -4.406 -15.307 1.00 96.81 162 CYS A CA 1
ATOM 1255 C C . CYS A 1 162 ? -16.237 -3.965 -14.689 1.00 96.81 162 CYS A C 1
ATOM 1257 O O . CYS A 1 162 ? -17.289 -4.202 -15.278 1.00 96.81 162 CYS A O 1
ATOM 1259 N N . GLY A 1 163 ? -16.234 -3.390 -13.483 1.00 96.50 163 GLY A N 1
ATOM 1260 C CA . GLY A 1 163 ? -17.432 -2.901 -12.789 1.00 96.50 163 GLY A CA 1
ATOM 1261 C C . GLY A 1 163 ? -18.323 -3.970 -12.144 1.00 96.50 163 GLY A C 1
ATOM 1262 O O . GLY A 1 163 ? -19.184 -3.625 -11.338 1.00 96.50 163 GLY A O 1
ATOM 1263 N N . ARG A 1 164 ? -18.128 -5.264 -12.437 1.00 97.75 164 ARG A N 1
ATOM 1264 C CA . ARG A 1 164 ? -18.959 -6.342 -11.866 1.00 97.75 164 ARG A CA 1
ATOM 1265 C C . ARG A 1 164 ? -18.822 -6.440 -10.340 1.00 97.75 164 ARG A C 1
ATOM 1267 O O . ARG A 1 164 ? -17.722 -6.208 -9.836 1.00 97.75 164 ARG A O 1
ATOM 1274 N N . PRO A 1 165 ? -19.883 -6.840 -9.612 1.00 98.00 165 PRO A N 1
ATOM 1275 C CA . PRO A 1 165 ? -19.799 -7.086 -8.176 1.00 98.00 165 PRO A CA 1
ATOM 1276 C C . PRO A 1 165 ? -18.739 -8.139 -7.833 1.00 98.00 165 PRO A C 1
ATOM 1278 O O . PRO A 1 165 ? -18.640 -9.171 -8.499 1.00 98.00 165 PRO A O 1
ATOM 1281 N N . VAL A 1 166 ? -17.960 -7.883 -6.786 1.00 97.88 166 VAL A N 1
ATOM 1282 C CA . VAL A 1 166 ? -16.927 -8.779 -6.255 1.00 97.88 166 VAL A CA 1
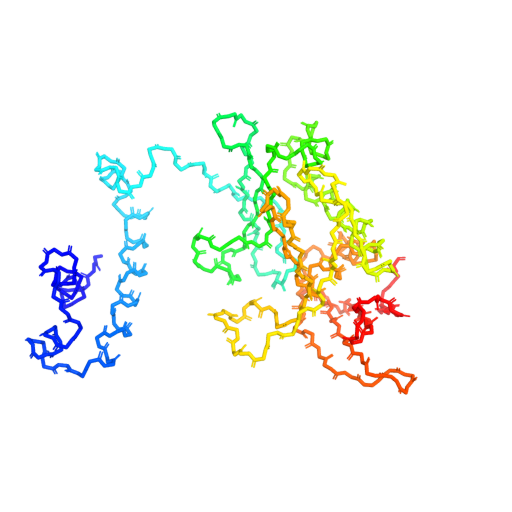ATOM 1283 C C . VAL A 1 166 ? -17.053 -8.892 -4.743 1.00 97.88 166 VAL A C 1
ATOM 1285 O O . VAL A 1 166 ? -17.305 -7.902 -4.058 1.00 97.88 166 VAL A O 1
ATOM 1288 N N . VAL A 1 167 ? -16.855 -10.104 -4.224 1.00 96.94 167 VAL A N 1
ATOM 1289 C CA . VAL A 1 167 ? -16.841 -10.374 -2.782 1.00 96.94 167 VAL A CA 1
ATOM 1290 C C . VAL A 1 167 ? -15.482 -10.003 -2.208 1.00 96.94 167 VAL A C 1
ATOM 1292 O O . VAL A 1 167 ? -14.438 -10.167 -2.845 1.00 96.94 167 VAL A O 1
ATOM 1295 N N . ILE A 1 168 ? -15.505 -9.489 -0.985 1.00 95.62 168 ILE A N 1
ATOM 1296 C CA . ILE A 1 168 ? -14.315 -8.992 -0.313 1.00 95.62 168 ILE A CA 1
ATOM 1297 C C . ILE A 1 168 ? -13.910 -9.945 0.791 1.00 95.62 168 ILE A C 1
ATOM 1299 O O . ILE A 1 168 ? -14.682 -10.233 1.707 1.00 95.62 168 ILE A O 1
ATOM 1303 N N . HIS A 1 169 ? -12.663 -10.397 0.724 1.00 95.12 169 HIS A N 1
ATOM 1304 C CA . HIS A 1 169 ? -12.119 -11.342 1.680 1.00 95.12 169 HIS A CA 1
ATOM 1305 C C . HIS A 1 169 ? -11.182 -10.617 2.638 1.00 95.12 169 HIS A C 1
ATOM 1307 O O . HIS A 1 169 ? -10.147 -10.085 2.234 1.00 95.12 169 HIS A O 1
ATOM 1313 N N . VAL A 1 170 ? -11.530 -10.622 3.925 1.00 94.81 170 VAL A N 1
ATOM 1314 C CA . VAL A 1 170 ? -10.582 -10.265 4.983 1.00 94.81 170 VAL A CA 1
ATOM 1315 C C . VAL A 1 170 ? -9.611 -11.428 5.122 1.00 94.81 170 VAL A C 1
ATOM 1317 O O . VAL A 1 170 ? -10.005 -12.542 5.468 1.00 94.81 170 VAL A O 1
ATOM 1320 N N . THR A 1 171 ? -8.344 -11.184 4.816 1.00 91.88 171 THR A N 1
ATOM 1321 C CA . THR A 1 171 ? -7.304 -12.208 4.861 1.00 91.88 171 THR A CA 1
ATOM 1322 C C . THR A 1 171 ? -6.489 -12.069 6.132 1.00 91.88 171 THR A C 1
ATOM 1324 O O . THR A 1 171 ? -6.017 -10.978 6.455 1.00 91.88 171 THR A O 1
ATOM 1327 N N . ARG A 1 172 ? -6.278 -13.199 6.807 1.00 88.81 172 ARG A N 1
ATOM 1328 C CA . ARG A 1 172 ? -5.254 -13.373 7.835 1.00 88.81 172 ARG A CA 1
ATOM 1329 C C . ARG A 1 172 ? -4.257 -14.382 7.280 1.00 88.81 172 ARG A C 1
ATOM 1331 O O . ARG A 1 172 ? -4.607 -15.546 7.105 1.00 88.81 172 ARG A O 1
ATOM 1338 N N . GLN A 1 173 ? -3.054 -13.951 6.923 1.00 73.44 173 GLN A N 1
ATOM 1339 C CA . GLN A 1 173 ? -1.992 -14.890 6.587 1.00 73.44 173 GLN A CA 1
ATOM 1340 C C . GLN A 1 173 ? -1.602 -15.630 7.867 1.00 73.44 173 GLN A C 1
ATOM 1342 O O . GLN A 1 173 ? -1.048 -15.041 8.790 1.00 73.44 173 GLN A O 1
ATOM 1347 N N . ALA A 1 174 ? -1.937 -16.920 7.920 1.00 55.81 174 ALA A N 1
ATOM 1348 C CA . ALA A 1 174 ? -1.502 -17.821 8.984 1.00 55.81 174 ALA A CA 1
ATOM 1349 C C . ALA A 1 174 ? 0.000 -18.153 8.877 1.00 55.81 174 ALA A C 1
ATOM 1351 O O . ALA A 1 174 ? 0.625 -18.544 9.860 1.00 55.81 174 ALA A O 1
ATOM 1352 N N . GLU A 1 175 ? 0.590 -17.985 7.690 1.00 55.97 175 GLU A N 1
ATOM 1353 C CA . GLU A 1 175 ? 2.000 -18.261 7.429 1.00 55.97 175 GLU A CA 1
ATOM 1354 C C . GLU A 1 175 ? 2.877 -17.027 7.664 1.00 55.97 175 GLU A C 1
ATOM 1356 O O . GLU A 1 175 ? 2.461 -15.891 7.426 1.00 55.97 175 GLU A O 1
ATOM 1361 N N . ARG A 1 176 ? 4.117 -17.257 8.124 1.00 55.59 176 ARG A N 1
ATOM 1362 C CA . ARG A 1 176 ? 5.106 -16.195 8.360 1.00 55.59 176 ARG A CA 1
ATOM 1363 C C . ARG A 1 176 ? 5.216 -15.290 7.122 1.00 55.59 176 ARG A C 1
ATOM 1365 O O . ARG A 1 176 ? 5.459 -15.810 6.030 1.00 55.59 176 ARG A O 1
ATOM 1372 N N . PRO A 1 177 ? 5.117 -13.958 7.284 1.00 61.00 177 PRO A N 1
ATOM 1373 C CA . PRO A 1 177 ? 5.280 -13.026 6.178 1.00 61.00 177 PRO A CA 1
ATOM 1374 C C . PRO A 1 177 ? 6.602 -13.284 5.450 1.00 61.00 177 PRO A C 1
ATOM 1376 O O . PRO A 1 177 ? 7.650 -13.427 6.086 1.00 61.00 177 PRO A O 1
ATOM 1379 N N . ARG A 1 178 ? 6.584 -13.310 4.110 1.00 59.94 178 ARG A N 1
ATOM 1380 C CA . ARG A 1 178 ? 7.816 -13.480 3.310 1.00 59.94 178 ARG A CA 1
ATOM 1381 C C . ARG A 1 178 ? 8.757 -12.278 3.434 1.00 59.94 178 ARG A C 1
ATOM 1383 O O . ARG A 1 178 ? 9.933 -12.374 3.095 1.00 59.94 178 ARG A O 1
ATOM 1390 N N . SER A 1 179 ? 8.237 -11.152 3.913 1.00 62.97 179 SER A N 1
ATOM 1391 C CA . SER A 1 179 ? 8.974 -9.926 4.192 1.00 62.97 179 SER A CA 1
ATOM 1392 C C . SER A 1 179 ? 8.491 -9.332 5.518 1.00 62.97 179 SER A C 1
ATOM 1394 O O . SER A 1 179 ? 7.282 -9.304 5.737 1.00 62.97 179 SER A O 1
ATOM 1396 N N . PRO A 1 180 ? 9.381 -8.788 6.370 1.00 60.56 180 PRO A N 1
ATOM 1397 C CA . PRO A 1 180 ? 9.003 -8.142 7.633 1.00 60.56 180 PRO A CA 1
ATOM 1398 C C . PRO A 1 180 ? 8.066 -6.934 7.460 1.00 60.56 180 PRO A C 1
ATOM 1400 O O . PRO A 1 180 ? 7.526 -6.429 8.440 1.00 60.56 180 PRO A O 1
ATOM 1403 N N . VAL A 1 181 ? 7.866 -6.459 6.226 1.00 67.81 181 VAL A N 1
ATOM 1404 C CA . VAL A 1 181 ? 6.956 -5.347 5.916 1.00 67.81 181 VAL A CA 1
ATOM 1405 C C . VAL A 1 181 ? 5.575 -5.820 5.456 1.00 67.81 181 VAL A C 1
ATOM 1407 O O . VAL A 1 181 ? 4.636 -5.026 5.449 1.00 67.81 181 VAL A O 1
ATOM 1410 N N . GLN A 1 182 ? 5.415 -7.099 5.103 1.00 74.12 182 GLN A N 1
ATOM 1411 C CA . GLN A 1 182 ? 4.095 -7.649 4.804 1.00 74.12 182 GLN A CA 1
ATOM 1412 C C . GLN A 1 182 ? 3.311 -7.798 6.104 1.00 74.12 182 GLN A C 1
ATOM 1414 O O . GLN A 1 182 ? 3.682 -8.567 6.989 1.00 74.12 182 GLN A O 1
ATOM 1419 N N . GLU A 1 183 ? 2.223 -7.044 6.217 1.00 81.81 183 GLU A N 1
ATOM 1420 C CA . GLU A 1 183 ? 1.298 -7.240 7.320 1.00 81.81 183 GLU A CA 1
ATOM 1421 C C . GLU A 1 183 ? 0.476 -8.505 7.082 1.00 81.81 183 GLU A C 1
ATOM 1423 O O . GLU A 1 183 ? -0.036 -8.701 5.977 1.00 81.81 183 GLU A O 1
ATOM 1428 N N . PRO A 1 184 ? 0.304 -9.349 8.111 1.00 85.81 184 PRO A N 1
ATOM 1429 C CA . PRO A 1 184 ? -0.447 -10.589 7.970 1.00 85.81 184 PRO A CA 1
ATOM 1430 C C . PRO A 1 184 ? -1.952 -10.344 7.809 1.00 85.81 184 PRO A C 1
ATOM 1432 O O . PRO A 1 184 ? -2.688 -11.278 7.513 1.00 85.81 184 PRO A O 1
ATOM 1435 N N . ILE A 1 185 ? -2.433 -9.116 8.022 1.00 93.31 185 ILE A N 1
ATOM 1436 C CA . ILE A 1 185 ? -3.854 -8.773 8.031 1.00 93.31 185 ILE A CA 1
ATOM 1437 C C . ILE A 1 185 ? -4.133 -7.731 6.958 1.00 93.31 185 ILE A C 1
ATOM 1439 O O . ILE A 1 185 ? -3.429 -6.726 6.834 1.00 93.31 185 ILE A O 1
ATOM 1443 N N . GLY A 1 186 ? -5.201 -7.959 6.205 1.00 94.88 186 GLY A N 1
ATOM 1444 C CA . GLY A 1 186 ? -5.635 -7.041 5.172 1.00 94.88 186 GLY A CA 1
ATOM 1445 C C . GLY A 1 186 ? -6.877 -7.527 4.452 1.00 94.88 186 GLY A C 1
ATOM 1446 O O . GLY A 1 186 ? -7.609 -8.398 4.927 1.00 94.88 186 GLY A O 1
ATOM 1447 N N . ILE A 1 187 ? -7.092 -6.954 3.280 1.00 94.88 187 ILE A N 1
ATOM 1448 C CA . ILE A 1 187 ? -8.180 -7.291 2.379 1.00 94.88 187 ILE A CA 1
ATOM 1449 C C . ILE A 1 187 ? -7.587 -7.802 1.076 1.00 94.88 187 ILE A C 1
ATOM 1451 O O . ILE A 1 187 ? -6.624 -7.231 0.558 1.00 94.88 187 ILE A O 1
ATOM 1455 N N . ARG A 1 188 ? -8.218 -8.831 0.513 1.00 94.12 188 ARG A N 1
ATOM 1456 C CA . ARG A 1 188 ? -8.003 -9.274 -0.860 1.00 94.12 188 ARG A CA 1
ATOM 1457 C C . ARG A 1 188 ? -9.319 -9.235 -1.623 1.00 94.12 188 ARG A C 1
ATOM 1459 O O . ARG A 1 188 ? -10.357 -9.668 -1.122 1.00 94.12 188 ARG A O 1
ATOM 1466 N N . ILE A 1 189 ? -9.245 -8.735 -2.847 1.00 95.12 189 ILE A N 1
ATOM 1467 C CA . ILE A 1 189 ? -10.354 -8.711 -3.794 1.00 95.12 189 ILE A CA 1
ATOM 1468 C C . ILE A 1 189 ? -9.871 -9.397 -5.068 1.00 95.12 189 ILE 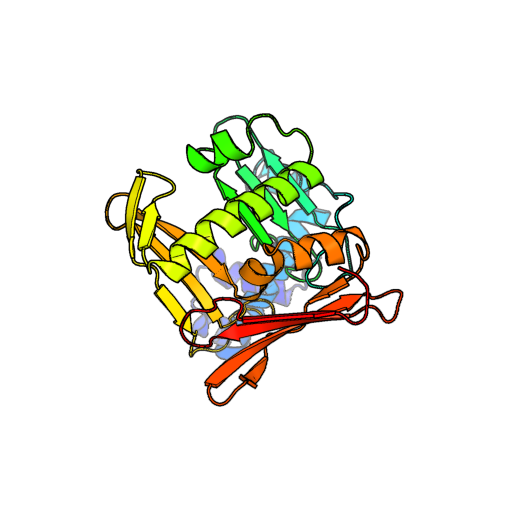A C 1
ATOM 1470 O O . ILE A 1 189 ? -8.765 -9.126 -5.539 1.00 95.12 189 ILE A O 1
ATOM 1474 N N . HIS A 1 190 ? -10.689 -10.293 -5.607 1.00 96.56 190 HIS A N 1
ATOM 1475 C CA . HIS A 1 190 ? -10.453 -10.967 -6.881 1.00 96.56 190 HIS A CA 1
ATOM 1476 C C . HIS A 1 190 ? -11.752 -10.978 -7.680 1.00 96.56 190 HIS A C 1
ATOM 1478 O O . HIS A 1 190 ? -12.818 -11.278 -7.143 1.00 96.56 190 HIS A O 1
ATOM 1484 N N . CYS A 1 191 ? -11.670 -10.600 -8.952 1.00 96.69 191 CYS A N 1
ATOM 1485 C CA . CYS A 1 191 ? -12.796 -10.624 -9.867 1.00 96.69 191 CYS A CA 1
ATOM 1486 C C . CYS A 1 191 ? -12.726 -11.874 -10.741 1.00 96.69 191 CYS A C 1
ATOM 1488 O O . CYS A 1 191 ? -11.933 -11.931 -11.677 1.00 96.69 191 CYS A O 1
ATOM 1490 N N . SER A 1 192 ? -13.626 -12.830 -10.520 1.00 96.56 192 SER A N 1
ATOM 1491 C CA . SER A 1 192 ? -13.707 -14.054 -11.331 1.00 96.56 192 SER A CA 1
ATOM 1492 C C . SER A 1 192 ? -14.043 -13.815 -12.810 1.00 96.56 192 SER A C 1
ATOM 1494 O O . SER A 1 192 ? -13.876 -14.714 -13.624 1.00 96.56 192 SER A O 1
ATOM 1496 N N . ALA A 1 193 ? -14.518 -12.619 -13.176 1.00 96.94 193 ALA A N 1
ATOM 1497 C CA . ALA A 1 193 ? -14.934 -12.304 -14.540 1.00 96.94 193 ALA A CA 1
ATOM 1498 C C . ALA A 1 193 ? -13.824 -11.735 -15.437 1.00 96.94 193 ALA A C 1
ATOM 1500 O O . ALA A 1 193 ? -13.887 -11.911 -16.648 1.00 96.94 193 ALA A O 1
ATOM 1501 N N . CYS A 1 194 ? -12.857 -11.008 -14.872 1.00 94.75 194 CYS A N 1
ATOM 1502 C CA . CYS A 1 194 ? -11.784 -10.357 -15.641 1.00 94.75 194 CYS A CA 1
ATOM 1503 C C . CYS A 1 194 ? -10.391 -10.585 -15.043 1.00 94.75 194 CYS A C 1
ATOM 1505 O O . CYS A 1 194 ? -9.437 -9.929 -15.443 1.00 94.75 194 CYS A O 1
ATOM 1507 N N . ASP A 1 195 ? -10.302 -11.463 -14.043 1.00 94.12 195 ASP A N 1
ATOM 1508 C CA . ASP A 1 195 ? -9.096 -11.835 -13.298 1.00 94.12 195 ASP A CA 1
ATOM 1509 C C . ASP A 1 195 ? -8.366 -10.687 -12.577 1.00 94.12 195 ASP A C 1
ATOM 1511 O O . ASP A 1 195 ? -7.319 -10.873 -11.960 1.00 94.12 195 ASP A O 1
ATOM 1515 N N . TRP A 1 196 ? -8.946 -9.484 -12.571 1.00 94.69 196 TRP A N 1
ATOM 1516 C CA . TRP A 1 196 ? -8.415 -8.375 -11.795 1.00 94.69 196 TRP A CA 1
ATOM 1517 C C . TRP A 1 196 ? -8.360 -8.731 -10.307 1.00 94.69 196 TRP A C 1
ATOM 1519 O O . TRP A 1 196 ? -9.348 -9.180 -9.714 1.00 94.69 196 TRP A O 1
ATOM 1529 N N . ALA A 1 197 ? -7.214 -8.464 -9.688 1.00 93.25 197 ALA A N 1
ATOM 1530 C CA . ALA A 1 197 ? -7.000 -8.657 -8.268 1.00 93.25 197 ALA A CA 1
ATOM 1531 C C . ALA A 1 197 ? -6.369 -7.418 -7.643 1.00 93.25 197 ALA A C 1
ATOM 1533 O O . ALA A 1 197 ? -5.531 -6.746 -8.243 1.00 93.25 197 ALA A O 1
ATOM 1534 N N . THR A 1 198 ? -6.727 -7.157 -6.393 1.00 93.56 198 THR A N 1
ATOM 1535 C CA . THR A 1 198 ? -6.044 -6.167 -5.565 1.00 93.56 198 THR A CA 1
ATOM 1536 C C . THR A 1 198 ? -5.964 -6.654 -4.128 1.00 93.56 198 THR A C 1
ATOM 1538 O O . THR A 1 198 ? -6.725 -7.527 -3.690 1.00 93.56 198 THR A O 1
ATOM 1541 N N . ASN A 1 199 ? -5.021 -6.098 -3.384 1.00 93.31 199 ASN A N 1
ATOM 1542 C CA . ASN A 1 199 ? -4.955 -6.264 -1.948 1.00 93.31 199 ASN A CA 1
ATOM 1543 C C . ASN A 1 199 ? -4.605 -4.934 -1.280 1.00 93.31 199 ASN A C 1
ATOM 1545 O O . ASN A 1 199 ? -4.066 -4.019 -1.902 1.00 93.31 199 ASN A O 1
ATOM 1549 N N . THR A 1 200 ? -4.926 -4.837 0.003 1.00 94.44 200 THR A N 1
ATOM 1550 C CA . THR A 1 200 ? -4.434 -3.767 0.868 1.00 94.44 200 THR A CA 1
ATOM 1551 C C . THR A 1 200 ? -4.196 -4.329 2.257 1.00 94.44 200 THR A C 1
ATOM 1553 O O . THR A 1 200 ? -4.999 -5.114 2.762 1.00 94.44 200 THR A O 1
ATOM 1556 N N . SER A 1 201 ? -3.098 -3.931 2.890 1.00 94.81 201 SER A N 1
ATOM 1557 C CA . SER A 1 201 ? -2.857 -4.243 4.298 1.00 94.81 201 SER A CA 1
ATOM 1558 C C . SER A 1 201 ? -3.766 -3.420 5.211 1.00 94.81 201 SER A C 1
ATOM 1560 O O . SER A 1 201 ? -4.323 -2.398 4.791 1.00 94.81 201 SER A O 1
ATOM 1562 N N . LEU A 1 202 ? -3.875 -3.827 6.479 1.00 96.31 202 LEU A N 1
ATOM 1563 C CA . LEU A 1 202 ? -4.546 -3.036 7.511 1.00 96.31 202 LEU A CA 1
ATOM 1564 C C . LEU A 1 202 ? -3.927 -1.637 7.645 1.00 96.31 202 LEU A C 1
ATOM 1566 O O . LEU A 1 202 ? -4.650 -0.647 7.689 1.00 96.31 202 LEU A O 1
ATOM 1570 N N . ARG A 1 203 ? -2.600 -1.516 7.609 1.00 95.88 203 ARG A N 1
ATOM 1571 C CA . ARG A 1 203 ? -1.914 -0.218 7.581 1.00 95.88 203 ARG A CA 1
ATOM 1572 C C . ARG A 1 203 ? -2.262 0.594 6.346 1.00 95.88 203 ARG A C 1
ATOM 1574 O O . ARG A 1 203 ? -2.426 1.799 6.469 1.00 95.88 203 ARG A O 1
ATOM 1581 N N . GLY A 1 204 ? -2.394 -0.033 5.177 1.00 95.62 204 GLY A N 1
ATOM 1582 C CA . GLY A 1 204 ? -2.868 0.649 3.969 1.00 95.62 204 GLY A CA 1
ATOM 1583 C C . GLY A 1 204 ? -4.262 1.252 4.164 1.00 95.62 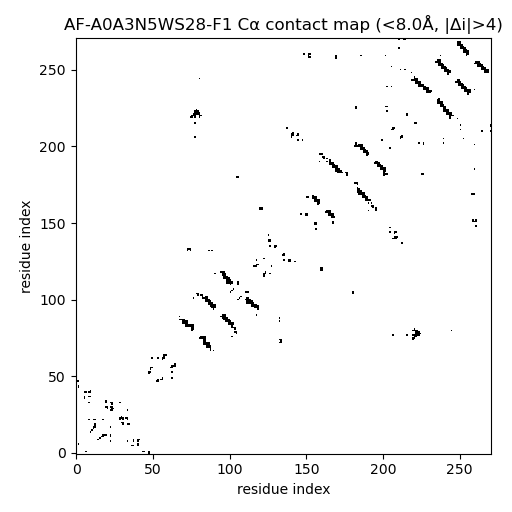204 GLY A C 1
ATOM 1584 O O . GLY A 1 204 ? -4.485 2.405 3.802 1.00 95.62 204 GLY A O 1
ATOM 1585 N N . LEU A 1 205 ? -5.162 0.511 4.822 1.00 96.94 205 LEU A N 1
ATOM 1586 C CA . LEU A 1 205 ? -6.502 0.988 5.185 1.00 96.94 205 LEU A CA 1
ATOM 1587 C C . LEU A 1 205 ? -6.448 2.142 6.189 1.00 96.94 205 LEU A C 1
ATOM 1589 O O . LEU A 1 205 ? -7.086 3.167 5.972 1.00 96.94 205 LEU A O 1
ATOM 1593 N N . VAL A 1 206 ? -5.649 2.007 7.251 1.00 97.69 206 VAL A N 1
ATOM 1594 C CA . VAL A 1 206 ? -5.453 3.056 8.263 1.00 97.69 206 VAL A CA 1
ATOM 1595 C C . VAL A 1 206 ? -4.883 4.322 7.629 1.00 97.69 206 VAL A C 1
ATOM 1597 O O . VAL A 1 206 ? -5.398 5.406 7.869 1.00 97.69 206 VAL A O 1
ATOM 1600 N N . MET A 1 207 ? -3.874 4.197 6.766 1.00 97.00 207 MET A N 1
ATOM 1601 C CA . MET A 1 207 ? -3.256 5.323 6.060 1.00 97.00 207 MET A CA 1
ATOM 1602 C C . MET A 1 207 ? -4.198 6.022 5.077 1.00 97.00 207 MET A C 1
ATOM 1604 O O . MET A 1 207 ? -3.964 7.181 4.729 1.00 97.00 207 MET A O 1
ATOM 1608 N N . ALA A 1 208 ? -5.245 5.336 4.619 1.00 96.94 208 ALA A N 1
ATOM 1609 C CA . ALA A 1 208 ? -6.270 5.930 3.780 1.00 96.94 208 ALA A CA 1
ATOM 1610 C C . ALA A 1 208 ? -7.249 6.806 4.589 1.00 96.94 208 ALA A C 1
ATOM 1612 O O . ALA A 1 208 ? -7.866 7.696 4.005 1.00 96.94 208 ALA A O 1
ATOM 1613 N N . LEU A 1 209 ? -7.363 6.631 5.913 1.00 97.31 209 LEU A N 1
ATOM 1614 C CA . LEU A 1 209 ? -8.294 7.405 6.743 1.00 97.31 209 LEU A CA 1
ATOM 1615 C C . LEU A 1 209 ? -7.985 8.914 6.723 1.00 97.31 209 LEU A C 1
ATOM 1617 O O . LEU A 1 209 ? -6.811 9.293 6.793 1.00 97.31 209 LEU A O 1
ATOM 1621 N N . PRO A 1 210 ? -9.004 9.795 6.672 1.00 97.00 210 PRO A N 1
ATOM 1622 C CA . PRO A 1 210 ? -8.802 11.245 6.681 1.00 97.00 210 PRO A CA 1
ATOM 1623 C C . PRO A 1 210 ? -7.965 11.752 7.863 1.00 97.00 210 PRO A C 1
ATOM 1625 O O . PRO A 1 210 ? -7.130 12.643 7.684 1.00 97.00 210 PRO A O 1
ATOM 1628 N N . GLU A 1 211 ? -8.160 11.172 9.047 1.00 98.19 211 GLU A N 1
ATOM 1629 C CA . GLU A 1 211 ? -7.438 11.478 10.283 1.00 98.19 211 GLU A CA 1
ATOM 1630 C C . GLU A 1 211 ? -5.956 11.121 10.156 1.00 98.19 211 GLU A C 1
ATOM 1632 O O . GLU A 1 211 ? -5.094 11.962 10.400 1.00 98.19 211 GLU A O 1
ATOM 1637 N N . ALA A 1 212 ? -5.648 9.919 9.660 1.00 98.00 212 ALA A N 1
ATOM 1638 C CA . ALA A 1 212 ? -4.274 9.485 9.425 1.00 98.00 212 ALA A CA 1
ATOM 1639 C C . ALA A 1 212 ? -3.574 10.322 8.354 1.00 98.00 212 ALA A C 1
ATOM 1641 O O . ALA A 1 212 ? -2.404 10.683 8.496 1.00 98.00 212 ALA A O 1
ATOM 1642 N N . GLN A 1 213 ? -4.294 10.679 7.289 1.00 97.44 213 GLN A N 1
ATOM 1643 C CA . GLN A 1 213 ? -3.768 11.575 6.268 1.00 97.44 213 GLN A CA 1
ATOM 1644 C C . GLN A 1 213 ? -3.483 12.974 6.826 1.00 97.44 213 GLN A C 1
ATOM 1646 O O . GLN A 1 213 ? -2.517 13.610 6.402 1.00 97.44 213 GLN A O 1
ATOM 1651 N N . ARG A 1 214 ? -4.317 13.477 7.744 1.00 97.62 214 ARG A N 1
ATOM 1652 C CA . ARG A 1 214 ? -4.103 14.771 8.403 1.00 97.62 214 ARG A CA 1
ATOM 1653 C C . ARG A 1 214 ? -2.891 14.722 9.324 1.00 97.62 214 ARG A C 1
ATOM 1655 O O . ARG A 1 214 ? -1.965 15.503 9.113 1.00 97.62 214 ARG A O 1
ATOM 1662 N N . PHE A 1 215 ? -2.843 13.719 10.199 1.00 98.19 215 PHE A N 1
ATOM 1663 C CA . PHE A 1 215 ? -1.705 13.455 11.071 1.00 98.19 215 PHE A CA 1
ATOM 1664 C C . PHE A 1 215 ? -0.396 13.385 10.275 1.00 98.19 215 PHE A C 1
ATOM 1666 O O . PHE A 1 215 ? 0.585 14.027 10.637 1.00 98.19 215 PHE A O 1
ATOM 1673 N N . TRP A 1 216 ? -0.391 12.693 9.131 1.00 97.62 216 TRP A N 1
ATOM 1674 C CA . TRP A 1 216 ? 0.781 12.603 8.259 1.00 97.62 216 TRP A CA 1
ATOM 1675 C C . TRP A 1 216 ? 1.172 13.929 7.590 1.00 97.62 216 TRP A C 1
ATOM 1677 O O . TRP A 1 216 ? 2.356 14.199 7.388 1.00 97.62 216 TRP A O 1
ATOM 1687 N N . ARG A 1 217 ? 0.206 14.780 7.220 1.00 96.44 217 ARG A N 1
ATOM 1688 C CA . ARG A 1 217 ? 0.515 16.103 6.648 1.00 96.44 217 ARG A CA 1
ATOM 1689 C C . ARG A 1 217 ? 1.213 17.008 7.659 1.00 96.44 217 ARG A C 1
ATOM 1691 O O . ARG A 1 217 ? 2.120 17.736 7.258 1.00 96.44 217 ARG A O 1
ATOM 1698 N N . GLU A 1 218 ? 0.799 16.938 8.918 1.00 97.62 218 GLU A N 1
ATOM 1699 C CA . GLU A 1 218 ? 1.355 17.712 10.035 1.00 97.62 218 GLU A CA 1
ATOM 1700 C C . GLU A 1 218 ? 2.649 17.099 10.578 1.00 97.62 218 GLU A C 1
ATOM 1702 O O . GLU A 1 218 ? 3.557 17.818 10.988 1.00 97.62 218 GLU A O 1
ATOM 1707 N N . ASN A 1 219 ? 2.786 15.775 10.469 1.00 97.81 219 ASN A N 1
ATOM 1708 C CA . ASN A 1 219 ? 3.955 15.007 10.885 1.00 97.81 219 ASN A CA 1
ATOM 1709 C C . ASN A 1 219 ? 4.536 14.209 9.700 1.00 97.81 219 ASN A C 1
ATOM 1711 O O . ASN A 1 219 ? 4.448 12.979 9.677 1.00 97.81 219 ASN A O 1
ATOM 1715 N N . PRO A 1 220 ? 5.166 14.862 8.696 1.00 96.25 220 PRO A N 1
ATOM 1716 C CA . PRO A 1 220 ? 5.620 14.175 7.483 1.00 96.25 220 PRO A CA 1
ATOM 1717 C C . PRO A 1 220 ? 6.588 13.023 7.759 1.00 96.25 220 PRO A C 1
ATOM 1719 O O . PRO A 1 220 ? 6.574 12.012 7.057 1.00 96.25 220 PRO A O 1
ATOM 1722 N N . ARG A 1 221 ? 7.430 13.177 8.788 1.00 97.75 221 ARG A N 1
ATOM 1723 C CA . ARG A 1 221 ? 8.350 12.147 9.273 1.00 97.75 221 ARG A CA 1
ATOM 1724 C C . ARG A 1 221 ? 7.683 11.378 10.405 1.00 97.75 221 ARG A C 1
ATOM 1726 O O . ARG A 1 221 ? 7.950 11.652 11.566 1.00 97.75 221 ARG A O 1
ATOM 1733 N N . MET A 1 222 ? 6.836 10.422 10.057 1.00 97.62 222 MET A N 1
ATOM 1734 C CA . MET A 1 222 ? 6.189 9.532 11.019 1.00 97.62 222 MET A CA 1
ATOM 1735 C C . MET A 1 222 ? 6.534 8.067 10.755 1.00 97.62 222 MET A C 1
ATOM 1737 O O . MET A 1 222 ? 6.972 7.705 9.660 1.00 97.62 222 MET A O 1
ATOM 1741 N N . ARG A 1 223 ? 6.295 7.219 11.749 1.00 97.25 223 ARG A N 1
ATOM 1742 C CA . ARG A 1 223 ? 6.430 5.768 11.688 1.00 97.25 223 ARG A CA 1
ATOM 1743 C C . ARG A 1 223 ? 5.094 5.119 12.033 1.00 97.25 223 ARG A C 1
ATOM 1745 O O . ARG A 1 223 ? 4.498 5.434 13.056 1.00 97.25 223 ARG A O 1
ATOM 1752 N N . ALA A 1 224 ? 4.666 4.180 11.201 1.00 96.88 224 ALA A N 1
ATOM 1753 C CA . ALA A 1 224 ? 3.573 3.273 11.502 1.00 96.88 224 ALA A CA 1
ATOM 1754 C C . ALA A 1 224 ? 4.129 2.022 12.189 1.00 96.88 224 ALA A C 1
ATOM 1756 O O . ALA A 1 224 ? 5.026 1.355 11.664 1.00 96.88 224 ALA A O 1
ATOM 1757 N N . HIS A 1 225 ? 3.585 1.693 13.353 1.00 95.88 225 HIS A N 1
ATOM 1758 C CA . HIS A 1 225 ? 3.908 0.465 14.068 1.00 95.88 225 HIS A CA 1
ATOM 1759 C C . HIS A 1 225 ? 3.117 -0.719 13.499 1.00 95.88 225 HIS A C 1
ATOM 1761 O O . HIS A 1 225 ? 2.014 -0.527 12.979 1.00 95.88 225 HIS A O 1
ATOM 1767 N N . PRO A 1 226 ? 3.646 -1.953 13.595 1.00 93.62 226 PRO A N 1
ATOM 1768 C CA . PRO A 1 226 ? 2.874 -3.150 13.283 1.00 93.62 226 PRO A CA 1
ATOM 1769 C C . PRO A 1 226 ? 1.570 -3.197 14.085 1.00 93.62 226 PRO A C 1
ATOM 1771 O O . PRO A 1 226 ? 1.558 -2.859 15.271 1.00 93.62 226 PRO A O 1
ATOM 1774 N N . ALA A 1 227 ? 0.486 -3.638 13.446 1.00 95.31 227 ALA A N 1
ATOM 1775 C CA . ALA A 1 227 ? -0.791 -3.815 14.122 1.00 95.31 227 ALA A CA 1
ATOM 1776 C C . ALA A 1 227 ? -0.678 -4.844 15.261 1.00 95.31 227 ALA A C 1
ATOM 1778 O O . ALA A 1 227 ? -0.068 -5.903 15.095 1.00 95.31 227 ALA A O 1
ATOM 1779 N N . GLN A 1 228 ? -1.288 -4.538 16.404 1.00 96.31 228 GLN A N 1
ATOM 1780 C CA . GLN A 1 228 ? -1.346 -5.425 17.570 1.00 96.31 228 GLN A CA 1
ATOM 1781 C C . GLN A 1 228 ? -2.789 -5.876 17.808 1.00 96.31 228 GLN A C 1
ATOM 1783 O O . GLN A 1 228 ? -3.707 -5.068 17.680 1.00 96.31 228 GLN A O 1
ATOM 1788 N N . GLU A 1 229 ? -2.998 -7.151 18.148 1.00 96.88 229 GLU A N 1
ATOM 1789 C CA . GLU A 1 229 ? -4.308 -7.629 18.612 1.00 96.88 229 GLU A CA 1
ATOM 1790 C C . GLU A 1 229 ? -4.570 -7.123 20.032 1.00 96.88 229 GLU A C 1
ATOM 1792 O O . GLU A 1 229 ? -3.696 -7.204 20.895 1.00 96.88 229 GLU A O 1
ATOM 1797 N N . ILE A 1 230 ? -5.771 -6.598 20.258 1.00 97.94 230 ILE A N 1
ATOM 1798 C CA . ILE A 1 230 ? -6.252 -6.134 21.561 1.00 97.94 230 ILE A CA 1
ATOM 1799 C C . ILE A 1 230 ? -7.717 -6.534 21.749 1.00 97.94 230 ILE A C 1
ATOM 1801 O O . ILE A 1 230 ? -8.416 -6.864 20.788 1.00 97.94 230 ILE A O 1
ATOM 1805 N N . GLU A 1 231 ? -8.203 -6.448 22.980 1.00 98.31 231 GLU A N 1
ATOM 1806 C CA . GLU A 1 231 ? -9.635 -6.399 23.260 1.00 98.31 231 GLU A CA 1
ATOM 1807 C C . GLU A 1 231 ? -10.057 -4.934 23.418 1.00 98.31 231 GLU A C 1
ATOM 1809 O O . GLU A 1 231 ? -9.411 -4.165 24.131 1.00 98.31 231 GLU A O 1
ATOM 1814 N N . PHE A 1 232 ? -11.123 -4.527 22.732 1.00 98.19 232 PHE A N 1
ATOM 1815 C CA . PHE A 1 232 ? -11.673 -3.179 22.829 1.00 98.19 232 PHE A CA 1
ATOM 1816 C C . PHE A 1 232 ? -13.187 -3.264 22.988 1.00 98.19 232 PHE A C 1
ATOM 1818 O O . PHE A 1 232 ? -13.872 -3.802 22.121 1.00 98.19 232 PHE A O 1
ATOM 1825 N N . GLN A 1 233 ? -13.702 -2.750 24.109 1.00 97.31 233 GLN A N 1
ATOM 1826 C CA . GLN A 1 233 ? -15.129 -2.811 24.458 1.00 97.31 233 GLN A CA 1
ATOM 1827 C C . GLN A 1 233 ? -15.702 -4.244 24.407 1.00 97.31 233 GLN A C 1
ATOM 1829 O O . GLN A 1 233 ? -16.785 -4.469 23.874 1.00 97.31 233 GLN A O 1
ATOM 1834 N N . GLY A 1 234 ? -14.954 -5.227 24.925 1.00 97.50 234 GLY A N 1
ATOM 1835 C CA . GLY A 1 234 ? -15.377 -6.632 24.961 1.00 97.50 234 GLY A CA 1
ATOM 1836 C C . GLY A 1 234 ? -15.293 -7.373 23.621 1.00 97.50 234 GLY A C 1
ATOM 1837 O O . GLY A 1 234 ? -15.737 -8.515 23.528 1.00 97.50 234 GLY A O 1
ATOM 1838 N N . ALA A 1 235 ? -14.751 -6.748 22.569 1.00 97.94 235 ALA A N 1
ATOM 1839 C CA . ALA A 1 235 ? -14.625 -7.351 21.245 1.00 97.94 235 ALA A CA 1
ATOM 1840 C C . ALA A 1 235 ? -13.156 -7.424 20.785 1.00 97.94 235 ALA A C 1
ATOM 1842 O O . ALA A 1 235 ? -12.390 -6.482 21.011 1.00 97.94 235 ALA A O 1
ATOM 1843 N N . PRO A 1 236 ? -12.747 -8.494 20.07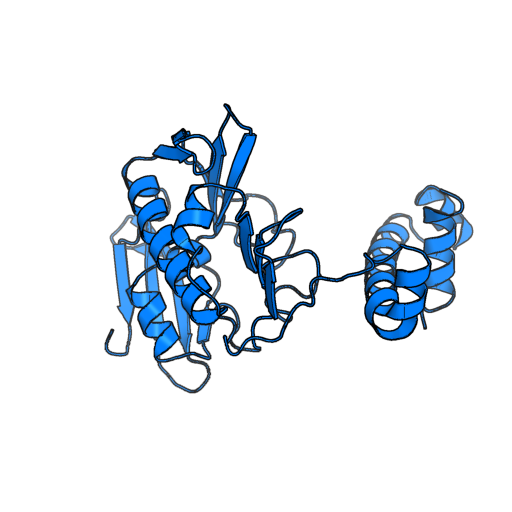4 1.00 97.81 236 PRO A N 1
ATOM 1844 C CA . PRO A 1 236 ? -11.427 -8.559 19.458 1.00 97.81 236 PRO A CA 1
ATOM 1845 C C . PRO A 1 236 ? -11.230 -7.454 18.413 1.00 97.81 236 PRO A C 1
ATOM 1847 O O . PRO A 1 236 ? -12.050 -7.272 17.502 1.00 97.81 236 PRO A O 1
ATOM 1850 N N . ALA A 1 237 ? -10.099 -6.763 18.496 1.00 98.00 237 ALA A N 1
ATOM 1851 C CA . ALA A 1 237 ? -9.740 -5.653 17.626 1.00 98.00 237 ALA A CA 1
ATOM 1852 C C . ALA A 1 237 ? -8.238 -5.642 17.302 1.00 98.00 237 ALA A C 1
ATOM 1854 O O . ALA A 1 237 ? -7.440 -6.385 17.874 1.00 98.00 237 ALA A O 1
ATOM 1855 N N . TYR A 1 238 ? -7.864 -4.780 16.364 1.00 97.88 238 TYR A N 1
ATOM 1856 C CA . TYR A 1 238 ? -6.489 -4.418 16.056 1.00 97.88 238 TYR A CA 1
ATOM 1857 C C . TYR A 1 238 ? -6.253 -2.960 16.426 1.00 97.88 238 TYR A C 1
ATOM 1859 O O . TYR A 1 238 ? -7.093 -2.118 16.118 1.00 97.88 238 TYR A O 1
ATOM 1867 N N . ILE A 1 239 ? -5.099 -2.649 17.009 1.00 98.25 239 ILE A N 1
ATOM 1868 C CA . ILE A 1 239 ? -4.611 -1.277 17.167 1.00 98.25 239 ILE A CA 1
ATOM 1869 C C . ILE A 1 239 ? -3.418 -1.043 16.241 1.00 98.25 239 ILE A C 1
ATOM 1871 O O . ILE A 1 239 ? -2.435 -1.784 16.274 1.00 98.25 239 ILE A O 1
ATOM 1875 N N . THR A 1 240 ? -3.503 -0.000 15.418 1.00 98.12 240 THR A N 1
ATOM 1876 C CA . THR A 1 240 ? -2.396 0.495 14.588 1.00 98.12 240 THR A CA 1
ATOM 1877 C C . THR A 1 240 ? -1.976 1.858 15.117 1.00 98.12 240 THR A C 1
ATOM 1879 O O . THR A 1 240 ? -2.792 2.778 15.147 1.00 98.12 240 THR A O 1
ATOM 1882 N N . ARG A 1 241 ? -0.715 1.993 15.542 1.00 98.25 241 ARG A N 1
ATOM 1883 C CA . ARG A 1 241 ? -0.166 3.256 16.063 1.00 98.25 241 ARG A CA 1
ATOM 1884 C C . ARG A 1 241 ? 0.678 3.961 15.006 1.00 98.25 241 ARG A C 1
ATOM 1886 O O . ARG A 1 241 ? 1.492 3.314 14.347 1.00 98.25 241 ARG A O 1
ATOM 1893 N N . LEU A 1 242 ? 0.508 5.270 14.879 1.00 98.50 242 LEU A N 1
ATOM 1894 C CA . LEU A 1 242 ? 1.362 6.180 14.123 1.00 98.50 242 LEU A CA 1
ATOM 1895 C C . LEU A 1 242 ? 2.062 7.120 15.108 1.00 98.50 242 LEU A C 1
ATOM 1897 O O . LEU A 1 242 ? 1.427 7.654 16.011 1.00 98.50 242 LEU A O 1
ATOM 1901 N N . GLU A 1 243 ? 3.356 7.329 14.921 1.00 98.38 243 GLU A N 1
ATOM 1902 C CA . GLU A 1 243 ? 4.201 8.133 15.808 1.00 98.38 243 GLU A CA 1
ATOM 1903 C C . GLU A 1 243 ? 5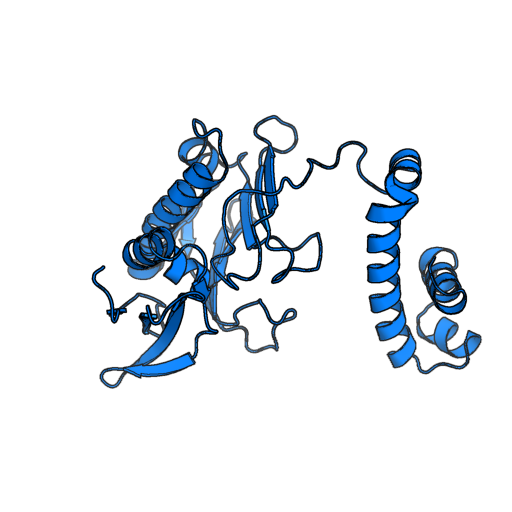.032 9.106 14.973 1.00 98.38 243 GLU A C 1
ATOM 1905 O O . GLU A 1 243 ? 5.651 8.710 13.982 1.00 98.38 243 GLU A O 1
ATOM 1910 N N . SER A 1 244 ? 5.059 10.375 15.359 1.00 98.25 244 SER A N 1
ATOM 1911 C CA . SER A 1 244 ? 5.955 11.371 14.773 1.00 98.25 244 SER A CA 1
ATOM 1912 C C . SER A 1 244 ? 7.394 11.107 15.219 1.00 98.25 244 SER A C 1
ATOM 1914 O O . SER A 1 244 ? 7.656 10.925 16.396 1.00 98.25 244 SER A O 1
ATOM 1916 N N . LEU A 1 245 ? 8.358 11.093 14.297 1.00 97.44 245 LEU A N 1
ATOM 1917 C CA . LEU A 1 245 ? 9.771 10.888 14.646 1.00 97.44 245 LEU A CA 1
ATOM 1918 C C . LEU A 1 245 ? 10.436 12.117 15.292 1.00 97.44 245 LEU A C 1
ATOM 1920 O O . LEU A 1 245 ? 11.288 11.927 16.156 1.00 97.44 245 LEU A O 1
ATOM 1924 N N . PRO A 1 246 ? 10.136 13.368 14.882 1.00 95.88 246 PRO A N 1
ATOM 1925 C CA . PRO A 1 246 ? 10.757 14.547 15.487 1.00 95.88 246 PRO A CA 1
ATOM 1926 C C . PRO A 1 246 ? 10.131 15.002 16.813 1.00 95.88 246 PRO A C 1
ATOM 1928 O O . PRO A 1 246 ? 10.626 15.967 17.388 1.00 95.88 246 PRO A O 1
ATOM 1931 N N . GLY A 1 247 ? 9.034 14.397 17.274 1.00 94.12 247 GLY A N 1
ATOM 1932 C CA . GLY A 1 247 ? 8.274 14.901 18.419 1.00 94.12 247 GLY A CA 1
ATOM 1933 C C . GLY A 1 247 ? 7.470 13.818 19.131 1.00 94.12 247 GLY A C 1
ATOM 1934 O O . GLY A 1 247 ? 7.614 12.643 18.837 1.00 94.12 247 GLY A O 1
ATOM 1935 N N . ALA A 1 248 ? 6.611 14.228 20.064 1.00 96.94 248 ALA A N 1
ATOM 1936 C CA . ALA A 1 248 ? 5.797 13.318 20.877 1.00 96.94 248 ALA A CA 1
ATOM 1937 C C . ALA A 1 248 ? 4.382 13.081 20.313 1.00 96.94 248 ALA A C 1
ATOM 1939 O O . ALA A 1 248 ? 3.530 12.531 21.004 1.00 96.94 248 ALA A O 1
ATOM 1940 N N . ALA A 1 249 ? 4.094 13.548 19.092 1.00 98.19 249 ALA A N 1
ATOM 1941 C CA . ALA A 1 249 ? 2.774 13.393 18.490 1.00 98.19 249 ALA A CA 1
ATOM 1942 C C . ALA A 1 249 ? 2.522 11.926 18.119 1.00 98.19 249 ALA A C 1
ATOM 1944 O O . ALA A 1 249 ? 3.325 11.300 17.423 1.00 98.19 249 ALA A O 1
ATOM 1945 N N . GLU A 1 250 ? 1.379 11.405 18.543 1.00 98.31 250 GLU A N 1
ATOM 1946 C CA . GLU A 1 250 ? 0.958 10.023 18.370 1.00 98.31 250 GLU A CA 1
ATOM 1947 C C . GLU A 1 250 ? -0.521 9.952 17.992 1.00 98.31 250 GLU A C 1
ATOM 1949 O O . GLU A 1 250 ? -1.350 10.755 18.432 1.00 98.31 250 GLU A O 1
ATOM 1954 N N . MET A 1 251 ? -0.854 8.943 17.195 1.00 98.69 251 MET A N 1
ATOM 1955 C CA . MET A 1 251 ? -2.220 8.604 16.828 1.00 98.69 251 MET A CA 1
ATOM 1956 C C . MET A 1 251 ? -2.393 7.085 16.842 1.00 98.69 251 MET A C 1
ATOM 1958 O O . MET A 1 251 ? -1.528 6.341 16.386 1.00 98.69 251 MET A O 1
ATOM 1962 N N . ALA A 1 252 ? -3.527 6.607 17.332 1.00 98.62 252 ALA A N 1
ATOM 1963 C CA . ALA A 1 252 ? -3.908 5.207 17.320 1.00 98.62 252 ALA A CA 1
ATOM 1964 C C . ALA A 1 252 ? -5.249 5.035 16.608 1.00 98.62 252 ALA A C 1
ATOM 1966 O O . ALA A 1 252 ? -6.205 5.766 16.862 1.00 98.62 252 ALA A O 1
ATOM 1967 N N . VAL A 1 253 ? -5.324 4.031 15.739 1.00 98.50 253 VAL A N 1
ATOM 1968 C CA . VAL A 1 253 ? -6.573 3.596 15.110 1.00 98.50 253 VAL A CA 1
ATOM 1969 C C . VAL A 1 253 ? -6.891 2.198 15.590 1.00 98.50 253 VAL A C 1
ATOM 1971 O O . VAL A 1 253 ? -6.063 1.292 15.466 1.00 98.50 253 VAL A O 1
ATOM 1974 N N . ILE A 1 254 ? -8.096 2.033 16.123 1.00 98.56 254 ILE A N 1
ATOM 1975 C CA . ILE A 1 254 ? -8.628 0.748 16.557 1.00 98.56 254 ILE A CA 1
ATOM 1976 C C . ILE A 1 254 ? -9.621 0.272 15.503 1.00 98.56 254 ILE A C 1
ATOM 1978 O O . ILE A 1 254 ? -10.578 0.977 15.182 1.00 98.56 254 ILE A O 1
ATOM 1982 N N . SER A 1 255 ? -9.404 -0.929 14.977 1.00 98.19 255 SER A N 1
ATOM 1983 C CA . SER A 1 255 ? -10.227 -1.548 13.937 1.00 98.19 255 SER A CA 1
ATOM 1984 C C . SER A 1 255 ? -10.766 -2.892 14.413 1.00 98.19 255 SER A C 1
ATOM 1986 O O . SER A 1 255 ? -10.031 -3.668 15.022 1.00 98.19 255 SER A O 1
ATOM 1988 N N . ARG A 1 256 ? -12.029 -3.219 14.122 1.00 97.44 256 ARG A N 1
ATOM 1989 C CA . ARG A 1 256 ? -12.583 -4.538 14.488 1.00 97.44 256 ARG A CA 1
ATOM 1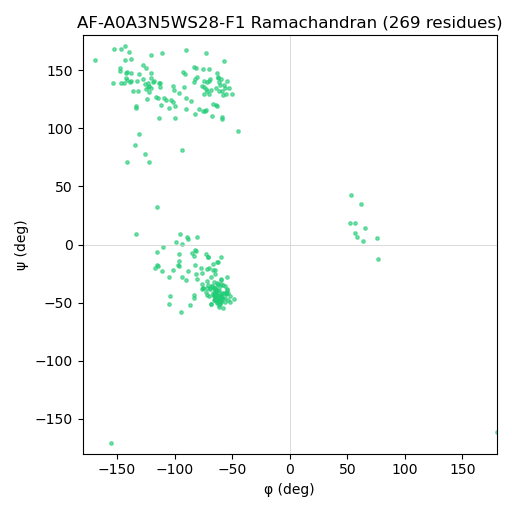990 C C . ARG A 1 256 ? -11.830 -5.663 13.784 1.00 97.44 256 ARG A C 1
ATOM 1992 O O . ARG A 1 256 ? -11.473 -5.547 12.613 1.00 97.44 256 ARG A O 1
ATOM 1999 N N . ARG A 1 257 ? -11.635 -6.791 14.466 1.00 95.94 257 ARG A N 1
ATOM 2000 C CA . ARG A 1 257 ? -10.812 -7.896 13.947 1.00 95.94 257 ARG A CA 1
ATOM 2001 C C . ARG A 1 257 ? -11.419 -8.628 12.740 1.00 95.94 257 ARG A C 1
ATOM 2003 O O . ARG A 1 257 ? -10.699 -9.245 11.955 1.00 95.94 257 ARG A O 1
ATOM 2010 N N . ASP A 1 258 ? -12.740 -8.644 12.621 1.00 95.00 258 ASP A N 1
ATOM 2011 C CA . ASP A 1 258 ? -13.514 -9.418 11.636 1.00 95.00 258 ASP A CA 1
ATOM 2012 C C . ASP A 1 258 ? -13.848 -8.632 10.355 1.00 95.00 258 ASP A C 1
ATOM 2014 O O . ASP A 1 258 ? -14.022 -9.203 9.273 1.00 95.00 258 ASP A O 1
ATOM 2018 N N . THR A 1 259 ? -13.954 -7.315 10.482 1.00 95.12 259 THR A N 1
ATOM 2019 C CA . THR A 1 259 ? -14.343 -6.380 9.420 1.00 95.12 259 THR A CA 1
ATOM 2020 C C . THR A 1 259 ? -13.216 -5.429 9.053 1.00 95.12 259 THR A C 1
ATOM 2022 O O . THR A 1 259 ? -13.286 -4.825 7.998 1.00 95.12 259 THR A O 1
ATOM 2025 N N . LEU A 1 260 ? -12.193 -5.263 9.897 1.00 97.06 260 LEU A N 1
ATOM 2026 C CA . LEU A 1 260 ? -11.162 -4.223 9.772 1.00 97.06 260 LEU A CA 1
ATOM 2027 C C . LEU A 1 260 ? -11.720 -2.789 9.731 1.00 97.06 260 LEU A C 1
ATOM 2029 O O . LEU A 1 260 ? -10.972 -1.845 9.485 1.00 97.06 260 LEU A O 1
ATOM 2033 N N . ALA A 1 261 ? -13.014 -2.605 10.004 1.00 96.00 261 ALA A N 1
ATOM 2034 C CA . ALA A 1 261 ? -13.634 -1.294 10.057 1.00 96.00 261 ALA A CA 1
ATOM 2035 C C . ALA A 1 261 ? -13.085 -0.519 11.268 1.00 96.00 261 ALA A C 1
ATOM 2037 O O . ALA A 1 261 ? -13.018 -1.093 12.364 1.00 96.00 261 ALA A O 1
ATOM 2038 N N . PRO A 1 262 ? -12.682 0.755 11.102 1.00 97.12 262 PRO A N 1
ATOM 2039 C CA . PRO A 1 262 ? -12.262 1.587 12.223 1.00 97.12 262 PRO A CA 1
ATOM 2040 C C . PRO A 1 262 ? -13.445 1.819 13.173 1.00 97.12 262 PRO A C 1
ATOM 2042 O O . PRO A 1 262 ? -14.555 2.108 12.734 1.00 97.12 262 PRO A O 1
ATOM 2045 N N . VAL A 1 263 ? -13.205 1.681 14.476 1.00 97.81 263 VAL A N 1
ATOM 2046 C CA . VAL A 1 263 ? -14.195 1.931 15.543 1.00 97.81 263 VAL A CA 1
ATOM 2047 C C . VAL A 1 263 ? -13.793 3.062 16.474 1.00 97.81 263 VAL A C 1
ATOM 2049 O O . VAL A 1 263 ? -14.643 3.610 17.166 1.00 97.81 263 VAL A O 1
ATOM 2052 N N . SER A 1 264 ? -12.509 3.407 16.510 1.00 98.06 264 SER A N 1
ATOM 2053 C CA . SER A 1 264 ? -11.997 4.511 17.311 1.00 98.06 264 SER A CA 1
ATOM 2054 C C . SER A 1 264 ? -10.723 5.053 16.676 1.00 98.06 264 SER A C 1
ATOM 2056 O O . SER A 1 264 ? -9.880 4.282 16.207 1.00 98.06 264 SER A O 1
ATOM 2058 N N . VAL A 1 265 ? -10.592 6.375 16.677 1.00 98.12 265 VAL A N 1
ATOM 2059 C CA . VAL A 1 265 ? -9.368 7.091 16.323 1.00 98.12 265 VAL A CA 1
ATOM 2060 C C . VAL A 1 265 ? -9.027 7.987 17.502 1.00 98.12 265 VAL A C 1
ATOM 2062 O O . VAL A 1 265 ? -9.862 8.761 17.963 1.00 98.12 265 VAL A O 1
ATOM 2065 N N . GLN A 1 266 ? -7.813 7.847 18.017 1.00 98.25 266 GLN A N 1
ATOM 2066 C CA . GLN A 1 266 ? -7.321 8.582 19.176 1.00 98.25 266 GLN A CA 1
ATOM 2067 C C . GLN A 1 266 ? -6.020 9.270 18.788 1.00 98.25 266 GLN A C 1
ATOM 2069 O O . GLN A 1 266 ? -5.186 8.662 18.123 1.00 98.25 266 GLN A O 1
ATOM 2074 N N . ALA A 1 267 ? -5.827 10.512 19.208 1.00 97.38 267 ALA A N 1
ATOM 2075 C CA . ALA A 1 267 ? -4.569 11.225 19.044 1.00 97.38 267 ALA A CA 1
ATOM 2076 C C . ALA A 1 267 ? -4.282 12.059 20.289 1.00 97.38 267 ALA A C 1
ATOM 2078 O O . ALA A 1 267 ? -5.209 12.536 20.945 1.00 97.38 267 ALA A O 1
ATOM 2079 N N . ASN A 1 268 ? -3.001 12.238 20.607 1.00 96.31 268 ASN A N 1
ATOM 2080 C CA . ASN A 1 268 ? -2.565 13.147 21.673 1.00 96.31 268 ASN A CA 1
ATOM 2081 C C . ASN A 1 268 ? -2.313 14.582 21.165 1.00 96.31 268 ASN A C 1
ATOM 2083 O O . ASN A 1 268 ? -1.831 15.434 21.907 1.00 96.31 268 ASN A O 1
ATOM 2087 N N . VAL A 1 269 ? -2.644 14.834 19.899 1.00 92.94 269 VAL A N 1
ATOM 2088 C CA . VAL A 1 269 ? -2.617 16.134 19.232 1.00 92.94 269 VAL A CA 1
ATOM 2089 C C . VAL A 1 269 ? -3.978 16.389 18.581 1.00 92.94 269 VAL A C 1
ATOM 2091 O O . VAL A 1 269 ? -4.683 15.424 18.269 1.00 92.94 269 VAL A O 1
ATOM 2094 N N . PRO A 1 270 ? -4.374 17.655 18.369 1.00 89.88 270 PRO A N 1
ATOM 2095 C CA . PRO A 1 270 ? -5.571 17.969 17.601 1.00 89.88 270 PRO A CA 1
ATOM 2096 C C . PRO A 1 270 ? -5.502 17.322 16.215 1.00 89.88 270 PRO A C 1
ATOM 2098 O O . PRO A 1 270 ? -4.493 17.455 15.528 1.00 89.88 270 PRO A O 1
ATOM 2101 N N . LEU A 1 271 ? -6.571 16.614 15.840 1.00 83.81 271 LEU A N 1
ATOM 2102 C CA . LEU A 1 271 ? -6.797 16.139 14.478 1.00 83.81 271 LEU A CA 1
ATOM 2103 C C . LEU A 1 271 ? -7.660 17.164 13.765 1.00 83.81 271 LEU A C 1
ATOM 2105 O O . LEU A 1 271 ? -8.906 17.133 13.867 1.00 83.81 271 LEU A O 1
#

Radius of gyration: 21.66 Å; Cα contacts (8 Å, |Δi|>4): 455; chains: 1; bounding box: 56×50×49 Å

Secondary structure (DSSP, 8-state):
---HHHHHHHHHHHTS---HHHHHHHTT--HHHHHHHHHHHHHHHHHHHHHTSHHHHHHTTSS-SS----EEEEEEPTTTSSSEEEEEEE-STT--EEEEE-TTT--SSS--SEEEETTSHHHHHHHTT--SHHHHHHHHHHHHHHHHHHHHHHSEEE-TTT--EEEEEEEE--SPPSSTTS-SEEEEEE-TTT--EEEEEHHHHHHHSHHHHHHHHH-SSEEEPPPEEEEETTEEEEEEEEEESSSS-EEEEEEETTT--EEEEEESS--

Mean predicted aligned error: 8.86 Å